Protein AF-A0A367K6X1-F1 (afdb_monomer_lite)

Sequence (208 aa):
MGGHAVLKVPYSNAGQGVYTITNKKELDNFLSQDHHYDKFIVQSLVGNASWSSVTRTGKFFHVGTIPNKKSNTYVSDLRMMVAGSEEGFKPICIYGRKARLPLLGELKEDDDTWDMLGTNLSVKLPDGSWTTDTSRLILMDRKDFNQLGLGIDDLIDAYIQTVLAVIAIDRMASRLMANGNFDYQLFESLNPDNALLSEIKQANPEDF

Structure (mmCIF, N/CA/C/O backbone):
data_AF-A0A367K6X1-F1
#
_entry.id   AF-A0A367K6X1-F1
#
loop_
_atom_site.group_PDB
_atom_site.id
_atom_site.type_symbol
_atom_site.label_atom_id
_atom_site.label_alt_id
_atom_site.label_comp_id
_atom_site.label_asym_id
_atom_site.label_entity_id
_atom_site.label_seq_id
_atom_site.pdbx_PDB_ins_code
_atom_site.Cartn_x
_atom_site.Cartn_y
_atom_site.Cartn_z
_atom_site.occupancy
_atom_site.B_iso_or_equiv
_atom_site.auth_seq_id
_atom_site.auth_comp_id
_atom_site.auth_asym_id
_atom_site.auth_atom_id
_atom_site.pdbx_PDB_model_num
ATOM 1 N N . MET A 1 1 ? -12.701 -0.751 -18.678 1.00 47.91 1 MET A N 1
ATOM 2 C CA . MET A 1 1 ? -11.395 -0.962 -18.018 1.00 47.91 1 MET A CA 1
ATOM 3 C C . MET A 1 1 ? -10.500 -1.688 -19.007 1.00 47.91 1 MET A C 1
ATOM 5 O O . MET A 1 1 ? -10.933 -2.694 -19.550 1.00 47.91 1 MET A O 1
ATOM 9 N N . GLY A 1 2 ? -9.332 -1.129 -19.328 1.00 50.00 2 GLY A N 1
ATOM 10 C CA . GLY A 1 2 ? -8.413 -1.652 -20.348 1.00 50.00 2 GLY A CA 1
ATOM 11 C C . GLY A 1 2 ? -7.565 -2.827 -19.859 1.00 50.00 2 GLY A C 1
ATOM 12 O O . GLY A 1 2 ? -6.354 -2.689 -19.790 1.00 50.00 2 GLY A O 1
ATOM 13 N N . GLY A 1 3 ? -8.205 -3.939 -19.488 1.00 66.38 3 GLY A N 1
ATOM 14 C CA . GLY A 1 3 ? -7.565 -5.241 -19.245 1.00 66.38 3 GLY A CA 1
ATOM 15 C C . GLY A 1 3 ? -6.676 -5.378 -18.003 1.00 66.38 3 GLY A C 1
ATOM 16 O O . GLY A 1 3 ? -6.516 -6.499 -17.537 1.00 66.38 3 GLY A O 1
ATOM 17 N N . HIS A 1 4 ? -6.124 -4.287 -17.458 1.00 85.06 4 HIS A N 1
ATOM 18 C CA . HIS A 1 4 ? -5.147 -4.351 -16.369 1.00 85.06 4 HIS A CA 1
ATOM 19 C C . HIS A 1 4 ? -5.708 -3.843 -15.032 1.00 85.06 4 HIS A C 1
ATOM 21 O O . HIS A 1 4 ? -6.422 -2.838 -14.980 1.00 85.06 4 HIS A O 1
ATOM 27 N N . ALA A 1 5 ? -5.366 -4.515 -13.937 1.00 90.94 5 ALA A N 1
ATOM 28 C CA . ALA A 1 5 ? -5.784 -4.156 -12.586 1.00 90.94 5 ALA A CA 1
ATOM 29 C C . ALA A 1 5 ? -4.773 -4.638 -11.542 1.00 90.94 5 ALA A C 1
ATOM 31 O O . ALA A 1 5 ? -3.957 -5.519 -11.796 1.00 90.94 5 ALA A O 1
ATOM 32 N N . VAL A 1 6 ? -4.852 -4.065 -10.348 1.00 92.06 6 VAL A N 1
ATOM 33 C CA . VAL A 1 6 ? -4.225 -4.616 -9.148 1.00 92.06 6 VAL A CA 1
ATOM 34 C C . VAL A 1 6 ? -5.340 -4.955 -8.172 1.00 92.06 6 VAL A C 1
ATOM 36 O O . VAL A 1 6 ? -6.104 -4.065 -7.789 1.00 92.06 6 VAL A O 1
ATOM 39 N N . LEU A 1 7 ? -5.437 -6.222 -7.779 1.00 93.31 7 LEU A N 1
ATOM 40 C CA . LEU A 1 7 ? -6.333 -6.666 -6.716 1.00 93.31 7 LEU A CA 1
ATOM 41 C C . L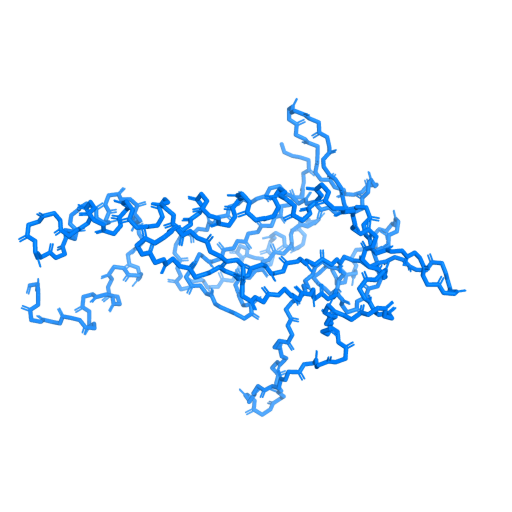EU A 1 7 ? -5.552 -6.797 -5.416 1.00 93.31 7 LEU A C 1
ATOM 43 O O . LEU A 1 7 ? -4.409 -7.255 -5.413 1.00 93.31 7 LEU A O 1
ATOM 47 N N . LYS A 1 8 ? -6.158 -6.357 -4.315 1.00 93.38 8 LYS A N 1
ATOM 48 C CA . LYS A 1 8 ? -5.539 -6.371 -2.989 1.00 93.38 8 LYS A CA 1
ATOM 49 C C . LYS A 1 8 ? -6.509 -6.933 -1.965 1.00 93.38 8 LYS A C 1
ATOM 51 O O . LYS A 1 8 ? -7.622 -6.419 -1.845 1.00 93.38 8 LYS A O 1
ATOM 56 N N . VAL A 1 9 ? -6.054 -7.918 -1.202 1.00 93.88 9 VAL A N 1
ATOM 57 C CA . VAL A 1 9 ? -6.675 -8.321 0.061 1.00 93.88 9 VAL A CA 1
ATOM 58 C C . VAL A 1 9 ? -6.440 -7.185 1.066 1.00 93.88 9 VAL A C 1
ATOM 60 O O . VAL A 1 9 ? -5.282 -6.932 1.412 1.00 93.88 9 VAL A O 1
ATOM 63 N N . PRO A 1 10 ? -7.481 -6.470 1.533 1.00 90.12 10 PRO A N 1
ATOM 64 C CA . PRO A 1 10 ? -7.303 -5.245 2.322 1.00 90.12 10 PRO A CA 1
ATOM 65 C C . PRO A 1 10 ? -6.641 -5.477 3.683 1.00 90.12 10 PRO A C 1
ATOM 67 O O . PRO A 1 10 ? -6.040 -4.565 4.245 1.00 90.12 10 PRO A O 1
ATOM 70 N N . TYR A 1 11 ? -6.764 -6.699 4.196 1.00 89.38 11 TYR A N 1
ATOM 71 C CA . TYR A 1 11 ? -6.371 -7.086 5.549 1.00 89.38 11 TYR A CA 1
ATOM 72 C C . TYR A 1 11 ? -5.008 -7.795 5.589 1.00 89.38 11 TYR A C 1
ATOM 74 O O . TYR A 1 11 ? -4.504 -8.120 6.661 1.00 89.38 11 TYR A O 1
ATOM 82 N N . SER A 1 12 ? -4.393 -8.033 4.424 1.00 84.56 12 SER A N 1
ATOM 83 C CA . SER A 1 12 ? -3.092 -8.697 4.328 1.00 84.56 12 SER A CA 1
ATOM 84 C C . SER A 1 12 ? -1.929 -7.713 4.493 1.00 84.56 12 SER A C 1
ATOM 86 O O . SER A 1 12 ? -2.076 -6.497 4.357 1.00 84.56 12 SER A O 1
ATOM 88 N N . ASN A 1 13 ? -0.738 -8.233 4.789 1.00 76.75 13 ASN A N 1
ATOM 89 C CA . ASN A 1 13 ? 0.465 -7.439 5.028 1.00 76.75 13 ASN A CA 1
ATOM 90 C C . ASN A 1 13 ? 1.654 -7.925 4.182 1.00 76.75 13 ASN A C 1
ATOM 92 O O . ASN A 1 13 ? 1.576 -8.905 3.446 1.00 76.75 13 ASN A O 1
ATOM 96 N N . ALA A 1 14 ? 2.771 -7.193 4.246 1.00 73.12 14 ALA A N 1
ATOM 97 C CA . ALA A 1 14 ? 4.040 -7.567 3.609 1.00 73.12 14 ALA A CA 1
ATOM 98 C C . ALA A 1 14 ? 3.987 -7.796 2.079 1.00 73.12 14 ALA A C 1
ATOM 100 O O . ALA A 1 14 ? 4.891 -8.405 1.512 1.00 73.12 14 ALA A O 1
ATOM 101 N N . GLY A 1 15 ? 2.965 -7.271 1.393 1.00 66.56 15 GLY A N 1
ATOM 102 C CA . GLY A 1 15 ? 2.768 -7.501 -0.041 1.00 66.56 15 GLY A CA 1
ATOM 103 C C . GLY A 1 15 ? 2.139 -8.842 -0.387 1.00 66.56 15 GLY A C 1
ATOM 104 O O . GLY A 1 15 ? 2.067 -9.174 -1.565 1.00 66.56 15 GLY A O 1
ATOM 105 N N . GLN A 1 16 ? 1.690 -9.598 0.612 1.00 80.19 16 GLN A N 1
ATOM 106 C CA . GLN A 1 16 ? 0.845 -10.760 0.394 1.00 80.19 16 GLN A CA 1
ATOM 107 C C . GLN A 1 16 ? -0.566 -10.318 0.003 1.00 80.19 16 GLN A C 1
ATOM 109 O O . GLN A 1 16 ? -1.002 -9.213 0.333 1.00 80.19 16 GLN A O 1
ATOM 114 N N . GLY A 1 17 ? -1.258 -11.171 -0.751 1.00 85.50 17 GLY A N 1
ATOM 115 C CA . GLY A 1 17 ? -2.605 -10.874 -1.234 1.00 85.50 17 GLY A CA 1
ATOM 116 C C . GLY A 1 17 ? -2.666 -9.693 -2.207 1.00 85.50 17 GLY A C 1
ATOM 117 O O . GLY A 1 17 ? -3.716 -9.066 -2.320 1.00 85.50 17 GLY A O 1
ATOM 118 N N . VAL A 1 18 ? -1.557 -9.358 -2.879 1.00 90.00 18 VAL A N 1
ATOM 119 C CA . VAL A 1 18 ? -1.523 -8.379 -3.971 1.00 90.00 18 VAL A CA 1
ATOM 120 C C . VAL A 1 18 ? -1.315 -9.117 -5.285 1.00 90.00 18 VAL A C 1
ATOM 122 O O . VAL A 1 18 ? -0.336 -9.837 -5.445 1.00 90.00 18 VAL A O 1
ATOM 125 N N . TYR A 1 19 ? -2.230 -8.905 -6.224 1.00 91.44 19 TYR A N 1
ATOM 126 C CA . TYR A 1 19 ? -2.262 -9.590 -7.509 1.00 91.44 19 TYR A CA 1
ATOM 127 C C . TYR A 1 19 ? -2.263 -8.553 -8.622 1.00 91.44 19 TYR A C 1
ATOM 129 O O . TYR A 1 19 ? -3.173 -7.724 -8.711 1.00 91.44 19 TYR A O 1
ATOM 137 N N . THR A 1 20 ? -1.240 -8.584 -9.464 1.00 91.56 20 THR A N 1
ATOM 138 C CA . THR A 1 20 ? -1.192 -7.812 -10.704 1.00 91.56 20 THR A CA 1
ATOM 139 C C . THR A 1 20 ? -1.863 -8.623 -11.802 1.00 91.56 20 THR A C 1
ATOM 141 O O . THR A 1 20 ? -1.519 -9.772 -12.044 1.00 91.56 20 THR A O 1
ATOM 144 N N . ILE A 1 21 ? -2.863 -8.024 -12.439 1.00 91.50 21 ILE A N 1
ATOM 145 C CA . ILE A 1 21 ? -3.574 -8.608 -13.567 1.00 91.50 21 ILE A CA 1
ATOM 146 C C . ILE A 1 21 ? -3.253 -7.750 -14.776 1.00 91.50 21 ILE A C 1
ATOM 148 O O . ILE A 1 21 ? -3.625 -6.580 -14.832 1.00 91.50 21 ILE A O 1
ATOM 152 N N . THR A 1 22 ? -2.544 -8.326 -15.728 1.00 88.62 22 THR A N 1
ATOM 153 C CA . THR A 1 22 ? -2.115 -7.721 -16.991 1.00 88.62 22 THR A CA 1
ATOM 154 C C . THR A 1 22 ? -2.575 -8.532 -18.194 1.00 88.62 22 THR A C 1
ATOM 156 O O . THR A 1 22 ? -2.626 -8.026 -19.309 1.00 88.62 22 THR A O 1
ATOM 159 N N . ASN A 1 23 ? -2.980 -9.781 -17.983 1.00 87.12 23 ASN A N 1
ATOM 160 C CA . ASN A 1 23 ? -3.498 -10.638 -19.036 1.00 87.12 23 ASN A CA 1
ATOM 161 C C . ASN A 1 23 ? -4.588 -11.589 -18.512 1.00 87.12 2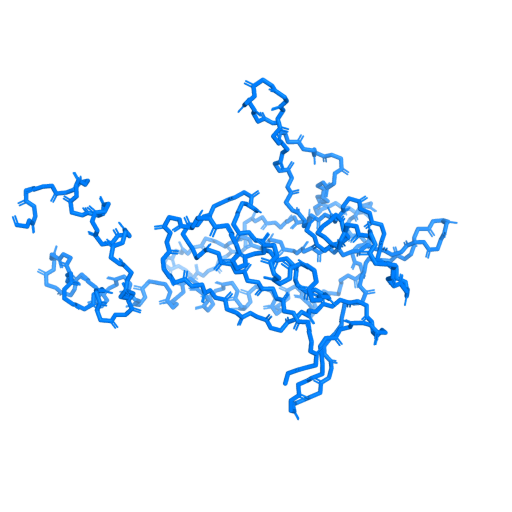3 ASN A C 1
ATOM 163 O O . ASN A 1 23 ? -4.889 -11.662 -17.318 1.00 87.12 23 ASN A O 1
ATOM 167 N N . LYS A 1 24 ? -5.222 -12.313 -19.439 1.00 88.56 24 LYS A N 1
ATOM 168 C CA . LYS A 1 24 ? -6.330 -13.224 -19.132 1.00 88.56 24 LYS A CA 1
ATOM 169 C C . LYS A 1 24 ? -5.886 -14.428 -18.294 1.00 88.56 24 LYS A C 1
ATOM 171 O O . LYS A 1 24 ? -6.620 -14.821 -17.397 1.00 88.56 24 LYS A O 1
ATOM 176 N N . LYS A 1 25 ? -4.686 -14.959 -18.540 1.00 88.81 25 LYS A N 1
ATOM 177 C CA . LYS A 1 25 ? -4.106 -16.086 -17.794 1.00 88.81 25 LYS A CA 1
ATOM 178 C C . LYS A 1 25 ? -3.929 -15.736 -16.314 1.00 88.81 25 LYS A C 1
ATOM 180 O O . LYS A 1 25 ? -4.317 -16.522 -15.460 1.00 88.81 25 LYS A O 1
ATOM 185 N N . GLU A 1 26 ? -3.425 -14.545 -15.998 1.00 90.06 26 GLU A N 1
ATOM 186 C CA . GLU A 1 26 ? -3.311 -14.056 -14.614 1.00 90.06 26 GLU A CA 1
ATOM 187 C C . GLU A 1 26 ? -4.679 -13.890 -13.945 1.00 90.06 26 GLU A C 1
ATOM 189 O O . GLU A 1 26 ? -4.849 -14.284 -12.791 1.00 90.06 26 GLU A O 1
ATOM 194 N N . LEU A 1 27 ? -5.670 -13.362 -14.672 1.00 91.75 27 LEU A N 1
ATOM 195 C CA . LEU A 1 27 ? -7.036 -13.243 -14.162 1.00 91.75 27 LEU A CA 1
ATOM 196 C C . LEU A 1 27 ? -7.655 -14.613 -13.874 1.00 91.75 27 LEU A C 1
ATOM 198 O O . LEU A 1 27 ? -8.251 -14.801 -12.819 1.00 91.75 27 LEU A O 1
ATOM 202 N N . ASP A 1 28 ? -7.517 -15.562 -14.796 1.00 92.31 28 ASP A N 1
ATOM 203 C CA . ASP A 1 28 ? -8.069 -16.908 -14.641 1.00 92.31 28 ASP A CA 1
ATOM 204 C C . ASP A 1 28 ? -7.375 -17.654 -13.496 1.00 92.31 28 ASP A C 1
ATOM 206 O O . ASP A 1 28 ? -8.049 -18.267 -12.669 1.00 92.31 28 ASP A O 1
ATOM 210 N N . ASN A 1 29 ? -6.051 -17.508 -13.366 1.00 91.31 29 ASN A N 1
ATOM 211 C CA . ASN A 1 29 ? -5.300 -18.025 -12.225 1.00 91.31 29 ASN A CA 1
ATOM 212 C C . ASN A 1 29 ? -5.812 -17.433 -10.907 1.00 91.31 29 ASN A C 1
ATOM 214 O O . ASN A 1 29 ? -6.045 -18.187 -9.966 1.00 91.31 29 ASN A O 1
ATOM 218 N N . PHE A 1 30 ? -6.023 -16.115 -10.838 1.00 92.69 30 PHE A N 1
ATOM 219 C CA . PHE A 1 30 ? -6.578 -15.462 -9.651 1.00 92.69 30 PHE A CA 1
ATOM 220 C C . PHE A 1 30 ? -7.982 -15.983 -9.322 1.00 92.69 30 PHE A C 1
ATOM 222 O O . PHE A 1 30 ? -8.241 -16.332 -8.176 1.00 92.69 30 PHE A O 1
ATOM 229 N N . LEU A 1 31 ? -8.876 -16.089 -10.308 1.00 92.81 31 LEU A N 1
ATOM 230 C CA . LEU A 1 31 ? -10.251 -16.565 -10.102 1.00 92.81 31 LEU A CA 1
ATOM 231 C C . LEU A 1 31 ? -10.337 -18.054 -9.733 1.00 92.81 31 LEU A C 1
ATOM 233 O O . LEU A 1 31 ? -11.326 -18.470 -9.142 1.00 92.81 31 LEU A O 1
ATOM 237 N N . SER A 1 32 ? -9.332 -18.853 -10.101 1.00 94.94 32 SER A N 1
ATOM 238 C CA . SER A 1 32 ? -9.264 -20.283 -9.767 1.00 94.94 32 SER A CA 1
ATOM 239 C C . SER A 1 32 ? -8.700 -20.578 -8.375 1.00 94.94 32 SER A C 1
ATOM 241 O O . SER A 1 32 ? -8.804 -21.710 -7.905 1.00 94.94 32 SER A O 1
ATOM 243 N N . GLN A 1 33 ? -8.067 -19.589 -7.738 1.00 93.19 33 GLN A N 1
ATOM 244 C CA . GLN A 1 33 ? -7.522 -19.734 -6.393 1.00 93.19 33 GLN A CA 1
ATOM 245 C C . GLN A 1 33 ? -8.641 -19.718 -5.355 1.00 93.19 33 GLN A C 1
ATOM 247 O O . GLN A 1 33 ? -9.617 -18.981 -5.485 1.00 93.19 33 GLN A O 1
ATOM 252 N N . ASP A 1 34 ? -8.456 -20.515 -4.308 1.00 92.88 34 ASP A N 1
ATOM 253 C CA . ASP A 1 34 ? -9.283 -20.438 -3.113 1.00 92.88 34 ASP A CA 1
ATOM 254 C C . ASP A 1 34 ? -8.802 -19.263 -2.256 1.00 92.88 34 ASP A C 1
ATOM 256 O O . ASP A 1 34 ? -7.641 -19.220 -1.832 1.00 92.88 34 ASP A O 1
ATOM 260 N N . HIS A 1 35 ? -9.676 -18.278 -2.061 1.00 93.81 35 HIS A N 1
ATOM 261 C CA . HIS A 1 35 ? -9.370 -17.067 -1.309 1.00 93.81 35 HIS A CA 1
ATOM 262 C C . HIS A 1 35 ? -10.083 -17.107 0.031 1.00 93.81 35 HIS A C 1
ATOM 264 O O . HIS A 1 35 ? -11.287 -17.317 0.094 1.00 93.81 35 HIS A O 1
ATOM 270 N N . HIS A 1 36 ? -9.338 -16.842 1.103 1.00 94.00 36 HIS A N 1
ATOM 271 C CA . HIS A 1 36 ? -9.895 -16.820 2.457 1.00 94.00 36 HIS A CA 1
ATOM 272 C C . HIS A 1 36 ? -10.870 -15.656 2.693 1.00 94.00 36 HIS A C 1
ATOM 274 O O . HIS A 1 36 ? -11.844 -15.811 3.420 1.00 94.00 36 HIS A O 1
ATOM 280 N N . TYR A 1 37 ? -10.607 -14.499 2.079 1.00 94.19 37 TYR A N 1
ATOM 281 C CA . TYR A 1 37 ? -11.451 -13.305 2.175 1.00 94.19 37 TYR A CA 1
ATOM 282 C C . TYR A 1 37 ? -12.263 -13.104 0.892 1.00 94.19 37 TYR A C 1
ATOM 284 O O . TYR A 1 37 ? -11.769 -13.352 -0.211 1.00 94.19 37 TYR A O 1
ATOM 292 N N . ASP A 1 38 ? -13.474 -12.567 1.034 1.00 91.44 38 ASP A N 1
ATOM 293 C CA . ASP A 1 38 ? -14.421 -12.356 -0.068 1.00 91.44 38 ASP A CA 1
ATOM 294 C C . ASP A 1 38 ? -14.300 -10.958 -0.693 1.00 91.44 38 ASP A C 1
ATOM 296 O O . ASP A 1 38 ? -14.798 -10.700 -1.799 1.00 91.44 38 ASP A O 1
ATOM 300 N N . LYS A 1 39 ? -13.695 -10.006 0.027 1.00 92.75 39 LYS A N 1
ATOM 301 C CA . LYS A 1 39 ? -13.584 -8.608 -0.398 1.00 92.75 39 LYS A CA 1
ATOM 302 C C . LYS A 1 39 ? -12.173 -8.255 -0.842 1.00 92.75 39 LYS A C 1
ATOM 304 O O . LYS A 1 39 ? -11.189 -8.435 -0.133 1.00 92.75 39 LYS A O 1
ATOM 309 N N . PHE A 1 40 ? -12.111 -7.632 -2.016 1.00 93.69 40 PHE A N 1
ATOM 310 C CA . PHE A 1 40 ? -10.881 -7.148 -2.627 1.00 93.69 40 PHE A CA 1
ATOM 311 C C . PHE A 1 40 ? -11.012 -5.677 -2.995 1.00 93.69 40 PHE A C 1
ATOM 313 O O . PHE A 1 40 ? -12.047 -5.229 -3.496 1.00 93.69 40 PHE A O 1
ATOM 320 N N . ILE A 1 41 ? -9.927 -4.928 -2.819 1.00 93.00 41 ILE A N 1
ATOM 321 C CA . ILE A 1 41 ? -9.790 -3.606 -3.427 1.00 93.00 41 ILE A CA 1
ATOM 322 C C . ILE A 1 41 ? -9.279 -3.804 -4.849 1.00 93.00 41 ILE A C 1
ATOM 324 O O . ILE A 1 41 ? -8.197 -4.354 -5.054 1.00 93.00 41 ILE A O 1
ATOM 328 N N . VAL A 1 42 ? -10.046 -3.318 -5.824 1.00 92.25 42 VAL A N 1
ATOM 329 C CA . VAL A 1 42 ? -9.638 -3.287 -7.230 1.00 92.25 42 VAL A CA 1
ATOM 330 C C . VAL A 1 42 ? -9.136 -1.892 -7.560 1.00 92.25 42 VAL A C 1
ATOM 332 O O . VAL A 1 42 ? -9.882 -0.913 -7.518 1.00 92.25 42 VAL A O 1
ATOM 335 N N . GLN A 1 43 ? -7.862 -1.802 -7.915 1.00 89.94 43 GLN A N 1
ATOM 336 C CA . GLN A 1 43 ? -7.222 -0.566 -8.333 1.00 89.94 43 GLN A CA 1
ATOM 337 C C . GLN A 1 43 ? -6.830 -0.661 -9.808 1.00 89.94 43 GLN A C 1
ATOM 339 O O . GLN A 1 43 ? -6.421 -1.714 -10.292 1.00 89.94 43 GLN A O 1
ATOM 344 N N . SER A 1 44 ? -6.934 0.453 -10.536 1.00 90.06 44 SER A N 1
ATOM 345 C CA . SER A 1 44 ? -6.348 0.531 -11.878 1.00 90.06 44 SER A CA 1
ATOM 346 C C . SER A 1 44 ? -4.841 0.323 -11.789 1.00 90.06 44 SER A C 1
ATOM 348 O O . SER A 1 44 ? -4.183 0.926 -10.940 1.00 90.06 44 SER A O 1
ATOM 350 N N . LEU A 1 45 ? -4.295 -0.511 -12.671 1.00 89.94 45 LEU A N 1
ATOM 351 C CA . LEU A 1 45 ? -2.859 -0.735 -12.704 1.00 89.94 45 LEU A CA 1
ATOM 352 C C . LEU A 1 45 ? -2.150 0.522 -13.219 1.00 89.94 45 LEU A C 1
ATOM 354 O O . LEU A 1 45 ? -2.423 0.992 -14.330 1.00 89.94 45 LEU A O 1
ATOM 358 N N . VAL A 1 46 ? -1.240 1.042 -12.398 1.00 90.50 46 VAL A N 1
ATOM 359 C CA . VAL A 1 46 ? -0.305 2.114 -12.740 1.00 90.50 46 VAL A CA 1
ATOM 360 C C . VAL A 1 46 ? 1.038 1.443 -12.987 1.00 90.50 46 VAL A C 1
ATOM 362 O O . VAL A 1 46 ? 1.613 0.855 -12.083 1.00 90.50 46 VAL A O 1
ATOM 365 N N . GLY A 1 47 ? 1.484 1.459 -14.235 1.00 90.06 47 GLY A N 1
ATOM 366 C CA . GLY A 1 47 ? 2.681 0.785 -14.714 1.00 90.06 47 GLY A CA 1
ATOM 367 C C . GLY A 1 47 ? 3.547 1.714 -15.549 1.00 90.06 47 GLY A C 1
ATOM 368 O O . GLY A 1 47 ? 3.587 2.921 -15.304 1.00 90.06 47 GLY A O 1
ATOM 369 N N . ASN A 1 48 ? 4.221 1.171 -16.561 1.00 91.06 48 ASN A N 1
ATOM 370 C CA . ASN A 1 48 ? 4.851 1.999 -17.586 1.00 91.06 48 ASN A CA 1
ATOM 371 C C . ASN A 1 48 ? 3.783 2.693 -18.450 1.00 91.06 48 ASN A C 1
ATOM 373 O O . ASN A 1 48 ? 2.687 2.172 -18.658 1.00 91.06 48 ASN A O 1
ATOM 377 N N . ALA A 1 49 ? 4.119 3.845 -19.026 1.00 87.88 49 ALA A N 1
ATOM 378 C CA . ALA A 1 49 ? 3.249 4.583 -19.935 1.00 87.88 49 ALA A CA 1
ATOM 379 C C . ALA A 1 49 ? 2.736 3.757 -21.129 1.00 87.88 49 ALA A C 1
ATOM 381 O O . ALA A 1 49 ? 1.682 4.090 -21.666 1.00 87.88 49 ALA A O 1
ATOM 382 N N . SER A 1 50 ? 3.409 2.685 -21.543 1.00 87.25 50 SER A N 1
ATOM 383 C CA . SER A 1 50 ? 2.932 1.772 -22.592 1.00 87.25 50 SER A CA 1
ATOM 384 C C . SER A 1 50 ? 1.822 0.830 -22.109 1.00 87.25 50 SER A C 1
ATOM 386 O O . SER A 1 50 ? 0.820 0.674 -22.804 1.00 87.25 50 SER A O 1
ATOM 388 N N . TRP A 1 51 ? 1.910 0.303 -20.886 1.00 87.31 51 TRP A N 1
ATOM 389 C CA . TRP A 1 51 ? 1.019 -0.749 -20.372 1.00 87.31 51 TRP A CA 1
ATOM 390 C C . TRP A 1 51 ? 0.236 -0.386 -19.096 1.00 87.31 51 TRP A C 1
ATOM 392 O O . TRP A 1 51 ? -0.413 -1.245 -18.505 1.00 87.31 51 TRP A O 1
ATOM 402 N N . SER A 1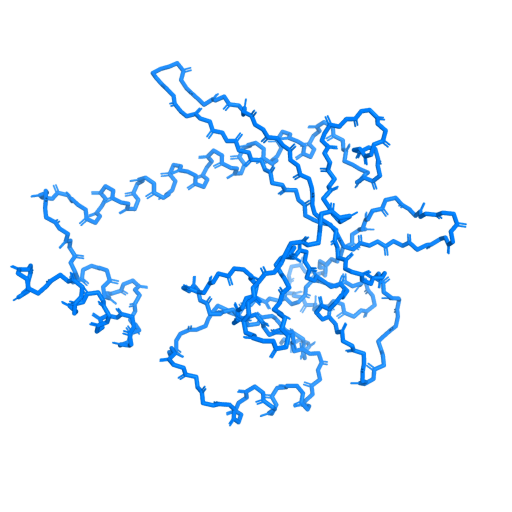 52 ? 0.195 0.883 -18.678 1.00 87.00 52 SER A N 1
ATOM 403 C CA . SER A 1 52 ? -0.765 1.323 -17.653 1.00 87.00 52 SER A CA 1
ATOM 404 C C . SER A 1 52 ? -2.215 1.251 -18.132 1.00 87.00 52 SER A C 1
ATOM 406 O O . SER A 1 52 ? -2.520 1.398 -19.319 1.00 87.00 52 SER A O 1
ATOM 408 N N . SER A 1 53 ? -3.127 1.159 -17.168 1.00 84.44 53 SER A N 1
ATOM 409 C CA . SER A 1 53 ? -4.565 1.272 -17.406 1.00 84.44 53 SER A CA 1
ATOM 410 C C . SER A 1 53 ? -4.955 2.674 -17.878 1.00 84.44 53 SER A C 1
ATOM 412 O O . SER A 1 53 ? -4.488 3.680 -17.342 1.00 84.44 53 SER A O 1
ATOM 414 N N . VAL A 1 54 ? -5.874 2.750 -18.843 1.00 83.44 54 VAL A N 1
ATOM 415 C CA . VAL A 1 54 ? -6.513 4.010 -19.251 1.00 83.44 54 VAL A CA 1
ATOM 416 C C . VAL A 1 54 ? -7.838 4.162 -18.507 1.00 83.44 54 VAL A C 1
ATOM 418 O O . VAL A 1 54 ? -8.705 3.285 -18.566 1.00 83.44 54 VAL A O 1
ATOM 421 N N . THR A 1 55 ? -7.989 5.279 -17.800 1.00 81.38 55 THR A N 1
ATOM 422 C CA . THR A 1 55 ? -9.201 5.637 -17.053 1.00 81.38 55 THR A CA 1
ATOM 423 C C . THR A 1 55 ? -9.925 6.802 -17.731 1.00 81.38 55 THR A C 1
ATOM 425 O O . THR A 1 55 ? -9.390 7.434 -18.642 1.00 81.38 55 THR A O 1
ATOM 428 N N . ARG A 1 56 ? -11.139 7.134 -17.271 1.00 78.75 56 ARG A N 1
ATOM 429 C CA . ARG A 1 56 ? -11.905 8.278 -17.802 1.00 78.75 56 ARG A CA 1
ATOM 430 C C . ARG A 1 56 ? -11.178 9.617 -17.622 1.00 78.75 56 ARG A C 1
ATOM 432 O O . ARG A 1 56 ? -11.361 10.514 -18.432 1.00 78.75 56 ARG A O 1
ATOM 439 N N . THR A 1 57 ? -10.373 9.751 -16.570 1.00 81.81 57 THR A N 1
ATOM 440 C CA . THR A 1 57 ? -9.617 10.972 -16.248 1.00 81.81 57 THR A CA 1
ATOM 441 C C . THR A 1 57 ? -8.215 10.983 -16.859 1.00 81.81 57 THR A C 1
ATOM 443 O O . THR A 1 57 ? -7.453 11.906 -16.600 1.00 81.81 57 THR A O 1
ATOM 446 N N . GLY A 1 58 ? -7.862 9.971 -17.658 1.00 84.19 58 GLY A N 1
ATOM 447 C CA . GLY A 1 58 ? -6.558 9.850 -18.306 1.00 84.19 58 GLY A CA 1
ATOM 448 C C . GLY A 1 58 ? -5.789 8.593 -17.901 1.00 84.19 58 GLY A C 1
ATOM 449 O O . GLY A 1 58 ? -6.339 7.642 -17.333 1.00 84.19 58 GLY A O 1
ATOM 450 N N . LYS A 1 59 ? -4.497 8.585 -18.234 1.00 85.69 59 LYS A N 1
ATOM 451 C CA . LYS A 1 59 ? -3.566 7.482 -17.980 1.00 85.69 59 LYS A CA 1
ATOM 452 C C . LYS A 1 59 ? -2.552 7.915 -16.926 1.00 85.69 59 LYS A C 1
ATOM 454 O O . LYS A 1 59 ? -1.773 8.829 -17.170 1.00 85.69 59 LYS A O 1
ATOM 459 N N . PHE A 1 60 ? -2.553 7.238 -15.783 1.00 89.44 60 PHE A N 1
ATOM 460 C CA . PHE A 1 60 ? -1.483 7.363 -14.796 1.00 89.44 60 PHE A CA 1
ATOM 461 C C . PHE A 1 60 ? -0.388 6.345 -15.101 1.00 89.44 60 PHE A C 1
ATOM 463 O O . PHE A 1 60 ? -0.673 5.211 -15.487 1.00 89.44 60 PHE A O 1
ATOM 470 N N . PHE A 1 61 ? 0.869 6.728 -14.927 1.00 90.81 61 PHE A N 1
ATOM 471 C CA . PHE A 1 61 ? 2.019 5.846 -15.099 1.00 90.81 61 PHE A CA 1
ATOM 472 C C . PHE A 1 61 ? 3.130 6.248 -14.135 1.00 90.81 61 PHE A C 1
ATOM 474 O O . PHE A 1 61 ? 3.177 7.382 -13.660 1.00 90.81 61 PHE A O 1
ATOM 481 N N . HIS A 1 62 ? 4.014 5.307 -13.833 1.00 91.19 62 HIS A N 1
ATOM 482 C CA . HIS A 1 62 ? 5.182 5.568 -13.011 1.00 91.19 62 HIS A CA 1
ATOM 483 C C . HIS A 1 62 ? 6.217 6.366 -13.803 1.00 91.19 62 HIS A C 1
ATOM 485 O O . HIS A 1 62 ? 6.635 5.953 -14.883 1.00 91.19 62 HIS A O 1
ATOM 491 N N . VAL A 1 63 ? 6.667 7.482 -13.228 1.00 86.94 63 VAL A N 1
ATOM 492 C CA . VAL A 1 63 ? 7.862 8.203 -13.700 1.00 86.94 63 VAL A CA 1
ATOM 493 C C . VAL A 1 63 ? 9.125 7.384 -13.399 1.00 86.94 63 VAL A C 1
ATOM 495 O O . VAL A 1 63 ? 10.055 7.348 -14.200 1.00 86.94 63 VAL A O 1
ATOM 498 N N . GLY A 1 64 ? 9.104 6.644 -12.285 1.00 90.56 64 GLY A N 1
ATOM 499 C CA . GLY A 1 64 ? 10.210 5.814 -11.822 1.00 90.56 64 GLY A CA 1
ATOM 500 C C . GLY A 1 64 ? 11.360 6.627 -11.225 1.00 90.56 64 GLY A C 1
ATOM 501 O O . GLY A 1 64 ? 11.341 7.854 -11.208 1.00 90.56 64 GLY A O 1
ATOM 502 N N . THR A 1 65 ? 12.366 5.922 -10.712 1.00 93.56 65 THR A N 1
ATOM 503 C CA . THR A 1 65 ? 13.617 6.520 -10.225 1.00 93.56 65 THR A CA 1
ATOM 504 C C . THR A 1 65 ? 14.385 7.215 -11.348 1.00 93.56 65 THR A C 1
ATOM 506 O O . THR A 1 65 ? 14.232 6.863 -12.522 1.00 93.56 65 THR A O 1
ATOM 509 N N . ILE A 1 66 ? 15.329 8.093 -10.989 1.00 92.31 66 ILE A N 1
ATOM 510 C CA . ILE A 1 66 ? 16.343 8.579 -11.934 1.00 92.31 66 ILE A CA 1
ATOM 511 C C . ILE A 1 66 ? 17.027 7.365 -12.595 1.00 92.31 66 ILE A C 1
ATOM 513 O O . ILE A 1 66 ? 17.402 6.420 -11.885 1.00 92.31 66 ILE A O 1
ATOM 517 N N . PRO A 1 67 ? 17.187 7.353 -13.935 1.00 93.38 67 PRO A N 1
ATOM 518 C CA . PRO A 1 67 ? 17.838 6.255 -14.631 1.00 93.38 67 PRO A CA 1
ATOM 519 C C . PRO A 1 67 ? 19.240 5.988 -14.084 1.00 93.38 67 PRO A C 1
ATOM 521 O O . PRO A 1 67 ? 20.045 6.901 -13.891 1.00 93.38 67 PRO A O 1
ATOM 524 N N . ASN A 1 68 ? 19.559 4.717 -13.853 1.00 91.75 68 ASN A N 1
ATOM 525 C CA . ASN A 1 68 ? 20.910 4.334 -13.456 1.00 91.75 68 ASN A CA 1
ATOM 526 C C . ASN A 1 68 ? 21.884 4.379 -14.657 1.00 91.75 68 ASN A C 1
ATOM 528 O O . ASN A 1 68 ? 21.510 4.688 -15.784 1.00 91.75 68 ASN A O 1
ATOM 532 N N . LYS A 1 69 ? 23.150 3.991 -14.446 1.00 91.69 69 LYS A N 1
ATOM 533 C CA . LYS A 1 69 ? 24.176 3.951 -15.513 1.00 91.69 69 LYS A CA 1
ATOM 534 C C . LYS A 1 69 ? 23.841 3.029 -16.700 1.00 91.69 69 LYS A C 1
ATOM 536 O O . LYS A 1 69 ? 24.487 3.135 -17.735 1.00 91.69 69 LYS A O 1
ATOM 541 N N . LYS A 1 70 ? 22.885 2.109 -16.543 1.00 93.94 70 LYS A N 1
ATOM 542 C CA . LYS A 1 70 ? 22.370 1.219 -17.597 1.00 93.94 70 LYS A CA 1
ATOM 543 C C . LYS A 1 70 ? 21.067 1.746 -18.217 1.00 93.94 70 LYS A C 1
ATOM 545 O O . LYS A 1 70 ? 20.405 1.005 -18.929 1.00 93.94 70 LYS A O 1
ATOM 550 N N . SER A 1 71 ? 20.684 2.986 -17.911 1.00 92.44 71 SER A N 1
ATOM 551 C CA . SER A 1 71 ? 19.417 3.612 -18.306 1.00 92.44 71 SER A CA 1
ATOM 552 C C . SER A 1 71 ? 18.164 2.895 -17.795 1.00 92.44 71 SER A C 1
ATOM 554 O O . SER A 1 71 ? 17.076 3.098 -18.324 1.00 92.44 71 SER A O 1
ATOM 556 N N . ASN A 1 72 ? 18.292 2.091 -16.736 1.00 95.31 72 ASN A N 1
ATOM 557 C CA . ASN A 1 72 ? 17.142 1.458 -16.101 1.00 95.31 72 ASN A CA 1
ATOM 558 C C . ASN A 1 72 ? 16.491 2.415 -15.103 1.00 95.31 72 ASN A C 1
ATOM 560 O O . ASN A 1 72 ? 17.181 2.957 -14.233 1.00 95.31 72 ASN A O 1
ATOM 564 N N . THR A 1 73 ? 15.168 2.526 -15.169 1.00 94.88 73 THR A N 1
ATOM 565 C CA . THR A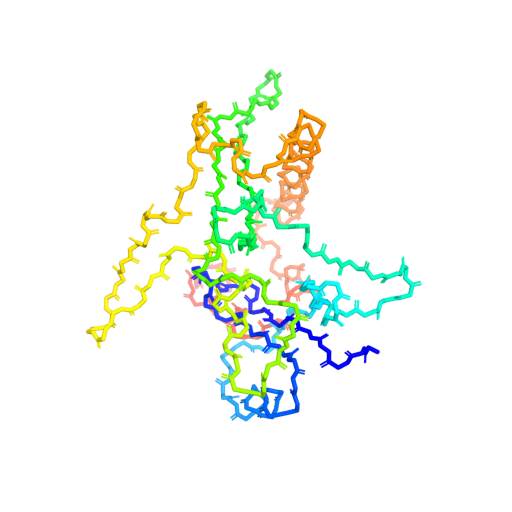 1 73 ? 14.324 3.122 -14.129 1.00 94.88 73 THR A CA 1
ATOM 566 C C . THR A 1 73 ? 13.636 2.021 -13.329 1.00 94.88 73 THR A C 1
ATOM 568 O O . THR A 1 73 ? 13.478 0.892 -13.798 1.00 94.88 73 THR A O 1
ATOM 571 N N . TYR A 1 74 ? 13.253 2.329 -12.097 1.00 95.69 74 TYR A N 1
ATOM 572 C CA . TYR A 1 74 ? 12.578 1.391 -11.205 1.00 95.69 74 TYR A CA 1
ATOM 573 C C . TYR A 1 74 ? 11.347 2.053 -10.609 1.00 95.69 74 TYR A C 1
ATOM 575 O O . TYR A 1 74 ? 11.353 3.261 -10.372 1.00 95.69 74 TYR A O 1
ATOM 583 N N . VAL A 1 75 ? 10.310 1.271 -10.314 1.00 95.69 75 VAL A N 1
ATOM 584 C CA . VAL A 1 75 ? 9.240 1.759 -9.444 1.00 95.69 75 VAL A CA 1
ATOM 585 C C . VAL A 1 75 ? 9.802 1.941 -8.042 1.00 95.69 75 VAL A C 1
ATOM 587 O O . VAL A 1 75 ? 10.513 1.077 -7.519 1.00 95.69 75 VAL A O 1
ATOM 590 N N . SER A 1 76 ? 9.480 3.075 -7.439 1.00 94.06 76 SER A N 1
ATOM 591 C CA . SER A 1 76 ? 9.748 3.343 -6.038 1.00 94.06 76 SER A CA 1
ATOM 592 C C . SER A 1 76 ? 8.499 3.859 -5.350 1.00 94.06 76 SER A C 1
ATOM 594 O O . SER A 1 76 ? 7.646 4.491 -5.974 1.00 94.06 76 SER A O 1
ATOM 596 N N . ASP A 1 77 ? 8.416 3.606 -4.052 1.00 93.31 77 ASP A N 1
ATOM 597 C CA . ASP A 1 77 ? 7.506 4.315 -3.166 1.00 93.31 77 ASP A CA 1
ATOM 598 C C . ASP A 1 77 ? 8.275 5.181 -2.175 1.00 93.31 77 ASP A C 1
ATOM 600 O O . ASP A 1 77 ? 9.486 5.029 -1.994 1.00 93.31 77 ASP A O 1
ATOM 604 N N . LEU A 1 78 ? 7.539 6.097 -1.551 1.00 92.88 78 LEU A N 1
ATOM 605 C CA . LEU A 1 78 ? 7.995 6.928 -0.454 1.00 92.88 78 LEU A CA 1
ATOM 606 C C . LEU A 1 78 ? 7.123 6.634 0.765 1.00 92.88 78 LEU A C 1
ATOM 608 O O . LEU A 1 78 ? 5.896 6.585 0.673 1.00 92.88 78 LEU A O 1
ATOM 612 N N . ARG A 1 79 ? 7.756 6.465 1.919 1.00 94.50 79 ARG A N 1
ATOM 613 C CA . ARG A 1 79 ? 7.099 6.317 3.211 1.00 94.50 79 ARG A CA 1
ATOM 614 C C . ARG A 1 79 ? 7.470 7.494 4.092 1.00 94.50 79 ARG A C 1
ATOM 616 O O . ARG A 1 79 ? 8.607 7.605 4.540 1.00 94.50 79 ARG A O 1
ATOM 623 N N . MET A 1 80 ? 6.484 8.353 4.319 1.00 95.50 80 MET A N 1
ATOM 624 C CA . MET A 1 80 ? 6.527 9.471 5.253 1.00 95.50 80 MET A CA 1
ATOM 625 C C . MET A 1 80 ? 5.875 9.033 6.564 1.00 95.50 80 MET A C 1
ATOM 627 O O . MET A 1 80 ? 4.756 8.527 6.567 1.00 95.50 80 MET A O 1
ATOM 631 N N . MET A 1 81 ? 6.569 9.230 7.678 1.00 96.25 81 MET A N 1
ATOM 632 C CA . MET A 1 81 ? 6.022 9.032 9.017 1.00 96.25 81 MET A CA 1
ATOM 633 C C . MET A 1 81 ? 5.869 10.378 9.707 1.00 96.25 81 MET A C 1
ATOM 635 O O . MET A 1 81 ? 6.774 11.215 9.664 1.00 96.25 81 MET A O 1
ATOM 639 N N . VAL A 1 82 ? 4.741 10.553 10.389 1.00 97.19 82 VAL A N 1
ATOM 640 C CA . VAL A 1 82 ? 4.427 11.742 11.183 1.00 97.19 82 VAL A CA 1
ATOM 641 C C . VAL A 1 82 ? 4.067 11.335 12.607 1.00 97.19 82 VAL A C 1
ATOM 643 O O . VAL A 1 82 ? 3.525 10.254 12.829 1.00 97.19 82 VAL A O 1
ATOM 646 N N . ALA A 1 83 ? 4.351 12.211 13.562 1.00 96.94 83 ALA A N 1
ATOM 647 C CA . ALA A 1 83 ? 3.853 12.127 14.928 1.00 96.94 83 ALA A CA 1
ATOM 648 C C . ALA A 1 83 ? 2.947 13.330 15.199 1.00 96.94 83 ALA A C 1
ATOM 650 O O . ALA A 1 83 ? 3.277 14.446 14.798 1.00 96.94 83 ALA A O 1
ATOM 651 N N . GLY A 1 84 ? 1.809 13.099 15.852 1.00 94.81 84 GLY A N 1
ATOM 652 C CA . GLY A 1 84 ? 0.917 14.156 16.329 1.00 94.81 84 GLY A CA 1
ATOM 653 C C . GLY A 1 84 ? 1.170 14.466 17.803 1.00 94.81 84 GLY A C 1
ATOM 654 O O . GLY A 1 84 ? 1.420 13.556 18.593 1.00 94.81 84 GLY A O 1
ATOM 655 N N . SER A 1 85 ? 1.094 15.741 18.174 1.00 93.75 85 SER A N 1
ATOM 656 C CA . SER A 1 85 ? 1.046 16.206 19.563 1.00 93.75 85 SER A CA 1
ATOM 657 C C . SER A 1 85 ? 0.073 17.381 19.703 1.00 93.75 85 SER A C 1
ATOM 659 O O . SER A 1 85 ? -0.547 17.804 18.725 1.00 93.75 85 SER A O 1
ATOM 661 N N . GLU A 1 86 ? -0.037 17.943 20.908 1.00 94.12 86 GLU A N 1
ATOM 662 C CA . GLU A 1 86 ? -0.800 19.175 21.162 1.00 94.12 86 GLU A CA 1
ATOM 663 C C . GLU A 1 86 ? -0.331 20.362 20.294 1.00 94.12 86 GLU A C 1
ATOM 665 O O . GLU A 1 86 ? -1.112 21.262 19.999 1.00 94.12 86 GLU A O 1
ATOM 670 N N . GLU A 1 87 ? 0.922 20.345 19.824 1.00 94.56 87 GLU A N 1
ATOM 671 C CA . GLU A 1 87 ? 1.492 21.366 18.932 1.00 94.56 87 GLU A CA 1
ATOM 672 C C . GLU A 1 87 ? 1.220 21.095 17.438 1.00 94.56 87 GLU A C 1
ATOM 674 O O . GLU A 1 87 ? 1.656 21.862 16.577 1.00 94.56 87 GLU A O 1
ATOM 679 N N . GLY A 1 88 ? 0.528 20.000 17.107 1.00 94.88 88 GLY A N 1
ATOM 680 C CA . GLY A 1 88 ? 0.235 19.568 15.741 1.00 94.88 88 GLY A CA 1
ATOM 681 C C . GLY A 1 88 ? 1.095 18.395 15.261 1.00 94.88 88 GLY A C 1
ATOM 682 O O . GLY A 1 88 ? 1.711 17.675 16.046 1.00 94.88 88 GLY A O 1
ATOM 683 N N . PHE A 1 89 ? 1.104 18.170 13.944 1.00 97.50 89 PHE A N 1
ATOM 684 C CA . PHE A 1 89 ? 1.868 17.087 13.323 1.00 97.50 89 PHE A CA 1
ATOM 685 C C . PHE A 1 89 ? 3.303 17.511 13.002 1.00 97.50 89 PHE A C 1
ATOM 687 O O . PHE A 1 89 ? 3.553 18.638 12.575 1.00 97.50 89 PHE A O 1
ATOM 694 N N . LYS A 1 90 ? 4.250 16.588 13.182 1.00 96.56 90 LYS A N 1
ATOM 695 C CA . LYS A 1 90 ? 5.659 16.751 12.801 1.00 96.56 90 LYS A CA 1
ATOM 696 C C . LYS A 1 90 ? 6.136 15.510 12.038 1.00 96.56 90 LYS A C 1
ATOM 698 O O . LYS A 1 90 ? 5.844 14.396 12.477 1.00 96.56 90 LYS A O 1
ATOM 703 N N . PRO A 1 91 ? 6.861 15.655 10.913 1.00 94.62 91 PRO A N 1
ATOM 704 C CA . PRO A 1 91 ? 7.491 14.518 10.253 1.00 94.62 91 PRO A CA 1
ATOM 705 C C . PRO A 1 91 ? 8.610 13.957 11.139 1.00 94.62 91 PRO A C 1
ATOM 707 O O . PRO A 1 91 ? 9.379 14.718 11.724 1.00 94.62 91 PRO A O 1
ATOM 710 N N . ILE A 1 92 ? 8.705 12.631 11.238 1.00 94.81 92 ILE A N 1
ATOM 711 C CA . ILE A 1 92 ? 9.700 11.953 12.089 1.00 94.81 92 ILE A CA 1
ATOM 712 C C . ILE A 1 92 ? 10.707 11.132 11.289 1.00 94.81 92 ILE A C 1
ATOM 714 O O . ILE A 1 92 ? 11.858 11.002 11.696 1.00 94.81 92 ILE A O 1
ATOM 718 N N . CYS A 1 93 ? 10.294 10.562 10.158 1.00 93.00 93 CYS A N 1
ATOM 719 C CA . CYS A 1 93 ? 11.166 9.740 9.334 1.00 93.00 93 CYS A CA 1
ATOM 720 C C . CYS A 1 93 ? 10.611 9.631 7.913 1.00 93.00 93 CYS A C 1
ATOM 722 O O . CYS A 1 93 ? 9.397 9.601 7.703 1.00 93.00 93 CYS A O 1
ATOM 724 N N . ILE A 1 94 ? 11.525 9.569 6.947 1.00 93.00 94 ILE A N 1
ATOM 725 C CA . ILE A 1 94 ? 11.230 9.376 5.534 1.00 93.00 94 ILE A CA 1
ATOM 726 C C . ILE A 1 94 ? 12.189 8.321 4.995 1.00 93.00 94 ILE A C 1
ATOM 728 O O . ILE A 1 94 ? 13.398 8.393 5.225 1.00 93.00 94 ILE A O 1
ATOM 732 N N . TYR A 1 95 ? 11.659 7.357 4.255 1.00 93.19 95 TYR A N 1
ATOM 733 C CA . TYR A 1 95 ? 12.464 6.438 3.458 1.00 93.19 95 TYR A CA 1
ATOM 734 C C . TYR A 1 95 ? 11.705 6.021 2.204 1.00 93.19 95 TYR A C 1
ATOM 736 O O . TYR A 1 95 ? 10.478 6.070 2.163 1.00 93.19 95 TYR A O 1
ATOM 744 N N . GLY A 1 96 ? 12.434 5.602 1.180 1.00 93.00 96 GLY A N 1
ATOM 745 C CA . GLY A 1 96 ? 11.865 5.009 -0.020 1.00 93.00 96 GLY A CA 1
ATOM 746 C C . GLY A 1 96 ? 12.133 3.515 -0.094 1.00 93.00 96 GLY A C 1
ATOM 747 O O . GLY A 1 96 ? 13.049 2.988 0.544 1.00 93.00 96 GLY A O 1
ATOM 748 N N . ARG A 1 97 ? 11.347 2.819 -0.904 1.00 94.12 97 ARG A N 1
ATOM 749 C CA . ARG A 1 97 ? 11.610 1.425 -1.271 1.00 94.12 97 ARG A CA 1
ATOM 750 C C . ARG A 1 97 ? 11.538 1.285 -2.772 1.00 94.12 97 ARG A C 1
ATOM 752 O O . ARG A 1 97 ? 10.691 1.901 -3.412 1.00 94.12 97 ARG A O 1
ATOM 759 N N . LYS A 1 98 ? 12.407 0.451 -3.328 1.00 94.56 98 LYS A N 1
ATOM 760 C CA . LYS A 1 98 ? 12.486 0.208 -4.768 1.00 94.56 98 LYS A CA 1
ATOM 761 C C . LYS A 1 98 ? 12.010 -1.198 -5.128 1.00 94.56 98 LYS A C 1
ATOM 763 O O . LYS A 1 98 ? 12.217 -2.152 -4.371 1.00 94.56 98 LYS A O 1
ATOM 768 N N . ALA A 1 99 ? 11.399 -1.332 -6.299 1.00 95.50 99 ALA A N 1
ATOM 769 C CA . ALA A 1 99 ? 11.094 -2.624 -6.898 1.00 95.50 99 ALA A CA 1
ATOM 770 C C . ALA A 1 99 ? 12.370 -3.428 -7.199 1.00 95.50 99 ALA A C 1
ATOM 772 O O . ALA A 1 99 ? 13.484 -2.887 -7.236 1.00 95.50 99 ALA A O 1
ATOM 773 N N . ARG A 1 100 ? 12.215 -4.742 -7.370 1.00 94.56 100 ARG A N 1
ATOM 774 C CA . ARG A 1 100 ? 13.337 -5.664 -7.596 1.00 94.56 100 ARG A CA 1
ATOM 775 C C . ARG A 1 100 ? 13.877 -5.541 -9.015 1.00 94.56 100 ARG A C 1
ATOM 777 O O . ARG A 1 100 ? 15.091 -5.461 -9.212 1.00 94.56 100 ARG A O 1
ATOM 784 N N . LEU A 1 101 ? 12.976 -5.500 -9.987 1.00 95.19 101 LEU A N 1
ATOM 785 C CA . LEU A 1 101 ? 13.280 -5.431 -11.408 1.00 95.19 101 LEU A CA 1
ATOM 786 C C . LEU A 1 101 ? 13.007 -4.029 -11.971 1.00 95.19 101 LEU A C 1
ATOM 788 O O . LEU A 1 101 ? 12.215 -3.270 -11.406 1.00 95.19 101 LEU A O 1
ATOM 792 N N . PRO A 1 102 ? 13.708 -3.644 -13.053 1.00 95.50 102 PRO A N 1
ATOM 793 C CA . PRO A 1 102 ? 13.472 -2.367 -13.711 1.00 95.50 102 PRO A CA 1
ATOM 794 C C . PRO A 1 102 ? 12.079 -2.314 -14.346 1.00 95.50 102 PRO A C 1
ATOM 796 O O . PRO A 1 102 ? 11.533 -3.335 -14.760 1.00 95.50 102 PRO A O 1
ATOM 799 N N . LEU A 1 103 ? 11.530 -1.107 -14.465 1.00 94.88 103 LEU A N 1
ATOM 800 C CA . LEU A 1 103 ? 10.235 -0.873 -15.092 1.00 94.88 103 LEU A CA 1
ATOM 801 C C . LEU A 1 103 ? 10.373 -0.937 -16.620 1.00 94.88 103 LEU A C 1
ATOM 803 O O . LEU A 1 103 ? 10.785 0.034 -17.257 1.00 94.88 103 LEU A O 1
ATOM 807 N N . LEU A 1 104 ? 10.026 -2.078 -17.214 1.00 93.50 104 LEU A N 1
ATOM 808 C CA . LEU A 1 104 ? 10.178 -2.293 -18.653 1.00 93.50 104 LEU A CA 1
ATOM 809 C C . LEU A 1 104 ? 9.191 -1.462 -19.485 1.00 93.50 104 LEU A C 1
ATOM 811 O O . LEU A 1 104 ? 8.055 -1.209 -19.082 1.00 93.50 104 LEU A O 1
ATOM 815 N N . GLY A 1 105 ? 9.635 -1.057 -20.678 1.00 90.62 105 GLY A N 1
ATOM 816 C CA . GLY A 1 105 ? 8.806 -0.356 -21.661 1.00 90.62 105 GLY A CA 1
ATOM 817 C C . GLY A 1 105 ? 7.820 -1.265 -22.396 1.00 90.62 105 GLY A C 1
ATOM 818 O O . GLY A 1 105 ? 6.822 -0.780 -22.913 1.00 90.62 105 GLY A O 1
ATOM 819 N N . GLU A 1 106 ? 8.048 -2.572 -22.410 1.00 90.12 106 GLU A N 1
ATOM 820 C CA . GLU A 1 106 ? 7.166 -3.570 -23.015 1.00 90.12 106 GLU A CA 1
ATOM 821 C C . GLU A 1 106 ? 7.076 -4.769 -22.071 1.00 90.12 106 GLU A C 1
ATOM 823 O O . GLU A 1 106 ? 8.073 -5.113 -21.436 1.00 90.12 106 GLU A O 1
ATOM 828 N N . LEU A 1 107 ? 5.887 -5.369 -21.969 1.00 88.56 107 LEU A N 1
ATOM 829 C CA . LEU A 1 107 ? 5.653 -6.586 -21.193 1.00 88.56 107 LEU A CA 1
ATOM 830 C C . LEU A 1 107 ? 5.557 -7.786 -22.127 1.00 88.56 107 LEU A C 1
ATOM 832 O O . LEU A 1 107 ? 4.861 -7.737 -23.145 1.00 88.56 107 LEU A O 1
ATOM 836 N N . LYS A 1 108 ? 6.218 -8.873 -21.750 1.00 87.31 108 LYS A N 1
ATOM 837 C CA . LYS A 1 108 ? 6.011 -10.207 -22.312 1.00 87.31 108 LYS A CA 1
ATOM 838 C C . LYS A 1 108 ? 4.986 -10.962 -21.472 1.00 87.31 108 LYS A C 1
ATOM 840 O O . LYS A 1 108 ? 4.752 -10.634 -20.316 1.00 87.31 108 LYS A O 1
ATOM 845 N N . GLU A 1 109 ? 4.389 -11.993 -22.060 1.00 78.69 109 GLU A N 1
ATOM 846 C CA . GLU A 1 109 ? 3.308 -12.761 -21.425 1.00 78.69 109 GLU A CA 1
ATOM 847 C C . GLU A 1 109 ? 3.726 -13.450 -20.113 1.00 78.69 109 GLU A C 1
ATOM 849 O O . GLU A 1 109 ? 2.902 -13.600 -19.216 1.00 78.69 109 GLU A O 1
ATOM 854 N N . ASP A 1 110 ? 5.003 -13.822 -19.987 1.00 82.88 110 ASP A N 1
ATOM 855 C CA . ASP A 1 110 ? 5.552 -14.506 -18.810 1.00 82.88 110 ASP A CA 1
ATOM 856 C C . ASP A 1 110 ? 6.375 -13.577 -17.890 1.00 82.88 110 ASP A C 1
ATOM 858 O O . ASP A 1 110 ? 7.097 -14.059 -17.015 1.00 82.88 110 ASP A O 1
ATOM 862 N N . ASP A 1 111 ? 6.312 -12.254 -18.087 1.00 86.44 111 ASP A N 1
ATOM 863 C CA . ASP A 1 111 ? 7.017 -11.313 -17.211 1.00 86.44 111 ASP A CA 1
ATOM 864 C C . ASP A 1 111 ? 6.334 -11.222 -15.838 1.00 86.44 111 ASP A C 1
ATOM 866 O O . ASP A 1 111 ? 5.139 -10.945 -15.733 1.00 86.44 111 ASP A O 1
ATOM 870 N N . ASP A 1 112 ? 7.116 -11.368 -14.765 1.00 85.00 112 ASP A N 1
ATOM 871 C CA . ASP A 1 112 ? 6.641 -11.105 -13.406 1.00 85.00 112 ASP A CA 1
ATOM 872 C C . ASP A 1 112 ? 6.522 -9.592 -13.179 1.00 85.00 112 ASP A C 1
ATOM 874 O O . ASP A 1 112 ? 7.475 -8.877 -12.843 1.00 85.00 112 ASP A O 1
ATOM 878 N N . THR A 1 113 ? 5.310 -9.094 -13.396 1.00 89.12 113 THR A N 1
ATOM 879 C CA . THR A 1 113 ? 4.986 -7.677 -13.241 1.00 89.12 113 THR A CA 1
ATOM 880 C C . THR A 1 113 ? 5.037 -7.219 -11.786 1.00 89.12 113 THR A C 1
ATOM 882 O O . THR A 1 113 ? 5.318 -6.044 -11.524 1.00 89.12 113 THR A O 1
ATOM 885 N N . TRP A 1 114 ? 4.842 -8.123 -10.822 1.00 89.56 114 TRP A N 1
ATOM 886 C CA . TRP A 1 114 ? 4.961 -7.788 -9.408 1.00 89.56 114 TRP A CA 1
ATOM 887 C C . TRP A 1 114 ? 6.405 -7.487 -9.024 1.00 89.56 114 TRP A C 1
ATOM 889 O O . TRP A 1 114 ? 6.646 -6.538 -8.283 1.00 89.56 114 TRP A O 1
ATOM 899 N N . ASP A 1 115 ? 7.385 -8.179 -9.590 1.00 91.62 115 ASP A N 1
ATOM 900 C CA . ASP A 1 115 ? 8.793 -7.866 -9.335 1.00 91.62 115 ASP A CA 1
ATOM 901 C C . ASP A 1 115 ? 9.224 -6.488 -9.883 1.00 91.62 115 ASP A C 1
ATOM 903 O O . ASP A 1 115 ? 10.202 -5.907 -9.394 1.00 91.62 115 ASP A O 1
ATOM 907 N N . MET A 1 116 ? 8.478 -5.928 -10.845 1.00 94.50 116 MET A N 1
ATOM 908 C CA . MET A 1 116 ? 8.694 -4.582 -11.403 1.00 94.50 116 MET A CA 1
ATOM 909 C C . MET A 1 116 ? 7.916 -3.477 -10.672 1.00 94.50 116 MET A C 1
ATOM 911 O O . MET A 1 116 ? 8.350 -2.325 -10.673 1.00 94.50 116 MET A O 1
ATOM 915 N N . LEU A 1 117 ? 6.767 -3.802 -10.071 1.00 93.19 117 LEU A N 1
ATOM 916 C CA . LEU A 1 117 ? 5.860 -2.837 -9.426 1.00 93.19 117 LEU A CA 1
ATOM 917 C C . LEU A 1 117 ? 5.918 -2.879 -7.892 1.00 93.19 117 LEU A C 1
ATOM 919 O O . LEU A 1 117 ? 5.713 -1.871 -7.216 1.00 93.19 117 LEU A O 1
ATOM 923 N N . GLY A 1 118 ? 6.174 -4.055 -7.332 1.00 92.62 118 GLY A N 1
ATOM 924 C CA . GLY A 1 118 ? 6.154 -4.355 -5.912 1.00 92.62 118 GLY A CA 1
ATOM 925 C C . GLY A 1 118 ? 7.405 -3.858 -5.198 1.00 92.62 118 GLY A C 1
ATOM 926 O O . GLY A 1 118 ? 8.519 -4.334 -5.406 1.00 92.62 118 GLY A O 1
ATOM 927 N N . THR A 1 119 ? 7.215 -2.931 -4.268 1.00 93.50 119 THR A N 1
ATOM 928 C CA . THR A 1 119 ? 8.288 -2.322 -3.464 1.00 93.50 119 THR A CA 1
ATOM 929 C C . THR A 1 119 ? 8.456 -2.978 -2.088 1.00 93.50 119 THR A C 1
ATOM 931 O O . THR A 1 119 ? 9.236 -2.516 -1.254 1.00 93.50 119 THR A O 1
ATOM 934 N N . ASN A 1 120 ? 7.723 -4.061 -1.805 1.00 90.81 120 ASN A N 1
ATOM 935 C CA . ASN A 1 120 ? 7.827 -4.762 -0.527 1.00 90.81 120 ASN A CA 1
ATOM 936 C C . ASN A 1 120 ? 9.207 -5.399 -0.349 1.00 90.81 120 ASN A C 1
ATOM 938 O O . ASN A 1 120 ? 9.783 -5.948 -1.289 1.00 90.81 120 ASN A O 1
ATOM 942 N N . LEU A 1 121 ? 9.747 -5.285 0.867 1.00 90.25 121 LEU A N 1
ATOM 943 C CA . LEU A 1 121 ? 11.093 -5.761 1.198 1.00 90.25 121 LEU A CA 1
ATOM 944 C C . LEU A 1 121 ? 11.085 -7.184 1.761 1.00 90.25 121 LEU A C 1
ATOM 946 O O . LEU A 1 121 ? 12.111 -7.852 1.711 1.00 90.25 121 LEU A O 1
ATOM 950 N N . SER A 1 122 ? 9.942 -7.636 2.279 1.00 88.50 122 SER A N 1
ATOM 951 C CA . SER A 1 122 ? 9.768 -8.978 2.823 1.00 88.50 122 SER A CA 1
ATOM 952 C C . SER A 1 122 ? 9.897 -10.026 1.721 1.00 88.50 122 SER A C 1
ATOM 954 O O . SER A 1 122 ? 9.249 -9.931 0.680 1.00 88.50 122 SER A O 1
ATOM 956 N N . VAL A 1 123 ? 10.729 -11.033 1.964 1.00 86.12 123 VAL A N 1
ATOM 957 C CA . VAL A 1 123 ? 10.939 -12.178 1.077 1.00 86.12 123 VAL A CA 1
ATOM 958 C C . VAL A 1 123 ? 10.683 -13.442 1.882 1.00 86.12 123 VAL A C 1
ATOM 960 O O . VAL A 1 123 ? 11.271 -13.626 2.949 1.00 86.12 123 VAL A O 1
ATOM 963 N N . LYS A 1 124 ? 9.796 -14.299 1.375 1.00 84.88 124 LYS A N 1
ATOM 964 C CA . LYS A 1 124 ? 9.521 -15.607 1.969 1.00 84.88 124 LYS A CA 1
ATOM 965 C C . LYS A 1 124 ? 10.606 -16.588 1.539 1.00 84.88 124 LYS A C 1
ATOM 967 O O . LYS A 1 124 ? 10.881 -16.713 0.347 1.00 84.88 124 LYS A O 1
ATOM 972 N N . LEU A 1 125 ? 11.230 -17.255 2.500 1.00 87.81 125 LEU A N 1
ATOM 973 C CA . LEU A 1 125 ? 12.259 -18.260 2.266 1.00 87.81 125 LEU A CA 1
ATOM 974 C C . LEU A 1 125 ? 11.632 -19.652 2.050 1.00 87.81 125 LEU A C 1
ATOM 976 O O . LEU A 1 125 ? 10.485 -19.877 2.452 1.00 87.81 125 LEU A O 1
ATOM 980 N N . PRO A 1 126 ? 12.354 -20.603 1.420 1.00 89.38 126 PRO A N 1
ATOM 981 C CA . PRO A 1 126 ? 11.836 -21.951 1.158 1.00 89.38 126 PRO A CA 1
ATOM 982 C C . PRO A 1 126 ? 11.440 -22.737 2.416 1.00 89.38 126 PRO A C 1
ATOM 984 O O . PRO A 1 126 ? 10.582 -23.609 2.347 1.00 89.38 126 PRO A O 1
ATOM 987 N N . ASP A 1 127 ? 12.045 -22.418 3.560 1.00 90.06 127 ASP A N 1
ATOM 988 C CA . ASP A 1 127 ? 11.737 -23.008 4.869 1.00 90.06 127 ASP A CA 1
ATOM 989 C C . ASP A 1 127 ? 10.494 -22.389 5.542 1.00 90.06 127 ASP A C 1
ATOM 991 O O . ASP A 1 127 ? 10.142 -22.754 6.662 1.00 90.06 127 ASP A O 1
ATOM 995 N N . GLY A 1 128 ? 9.824 -21.448 4.869 1.00 85.19 128 GLY A N 1
ATOM 996 C CA . GLY A 1 128 ? 8.653 -20.735 5.371 1.00 85.19 128 GLY A CA 1
ATOM 997 C C . GLY A 1 128 ? 8.973 -19.522 6.247 1.00 85.19 128 GLY A C 1
ATOM 998 O O . GLY A 1 128 ? 8.048 -18.785 6.597 1.00 85.19 128 GLY A O 1
ATOM 999 N N . SER A 1 129 ? 10.247 -19.279 6.569 1.00 89.69 129 SER A N 1
ATOM 1000 C CA . SER A 1 129 ? 10.679 -18.091 7.307 1.00 89.69 129 SER A CA 1
ATOM 1001 C C . SER A 1 129 ? 10.707 -16.841 6.416 1.00 89.69 129 SER A C 1
ATOM 1003 O O . SER A 1 129 ? 10.508 -16.902 5.199 1.00 89.69 129 SER A O 1
ATOM 1005 N N . TRP A 1 130 ? 10.920 -15.675 7.028 1.00 86.69 130 TRP A N 1
ATOM 1006 C CA . TRP A 1 130 ? 10.938 -14.388 6.334 1.00 86.69 130 TRP A CA 1
ATOM 1007 C C . TRP A 1 130 ? 12.287 -13.702 6.481 1.00 86.69 130 TRP A C 1
ATOM 1009 O O . TRP A 1 130 ? 12.866 -13.663 7.564 1.00 86.69 130 TRP A O 1
ATOM 1019 N N . THR A 1 131 ? 12.742 -13.085 5.396 1.00 90.88 131 THR A N 1
ATOM 1020 C CA . THR A 1 131 ? 13.879 -12.163 5.399 1.00 90.88 131 THR A CA 1
ATOM 1021 C C . THR A 1 131 ? 13.486 -10.811 4.807 1.00 90.88 131 THR A C 1
ATOM 1023 O O . THR A 1 131 ? 12.395 -10.649 4.255 1.00 90.88 131 THR A O 1
ATOM 1026 N N . THR A 1 132 ? 14.363 -9.819 4.943 1.00 89.62 132 THR A N 1
ATOM 1027 C CA . THR A 1 132 ? 14.173 -8.467 4.406 1.00 89.62 132 THR A CA 1
ATOM 1028 C C . THR A 1 132 ? 15.291 -8.142 3.429 1.00 89.62 132 THR A C 1
ATOM 1030 O O . THR A 1 132 ? 16.465 -8.173 3.790 1.00 89.62 132 THR A O 1
ATOM 1033 N N . ASP A 1 133 ? 14.934 -7.770 2.204 1.00 91.75 133 ASP A N 1
ATOM 1034 C CA . ASP A 1 133 ? 15.889 -7.269 1.219 1.00 91.75 133 ASP A CA 1
ATOM 1035 C C . ASP A 1 133 ? 16.196 -5.788 1.473 1.00 91.75 133 ASP A C 1
ATOM 1037 O O . ASP A 1 133 ? 15.574 -4.879 0.918 1.00 91.75 133 ASP A O 1
ATOM 1041 N N . THR A 1 134 ? 17.163 -5.546 2.352 1.00 90.62 134 THR A N 1
ATOM 1042 C CA . THR A 1 134 ? 17.586 -4.198 2.751 1.00 90.62 134 THR A CA 1
ATOM 1043 C C . THR A 1 134 ? 18.302 -3.437 1.637 1.00 90.62 134 THR A C 1
ATOM 1045 O O . THR A 1 134 ? 18.363 -2.214 1.695 1.00 90.62 134 THR A O 1
ATOM 1048 N N . SER A 1 135 ? 18.781 -4.112 0.586 1.00 90.75 135 SER A N 1
ATOM 1049 C CA . SER A 1 135 ? 19.478 -3.463 -0.535 1.00 90.75 135 SER A CA 1
ATOM 1050 C C . SER A 1 135 ? 18.568 -2.556 -1.375 1.00 90.75 135 SER A C 1
ATOM 1052 O O . SER A 1 135 ? 19.044 -1.694 -2.116 1.00 90.75 135 SER A O 1
ATOM 1054 N N . ARG A 1 136 ? 17.247 -2.742 -1.252 1.00 92.69 136 ARG A N 1
ATOM 1055 C CA . ARG A 1 136 ? 16.210 -1.949 -1.929 1.00 92.69 136 ARG A CA 1
ATOM 1056 C C . ARG A 1 136 ? 15.622 -0.839 -1.058 1.00 92.69 136 ARG A C 1
ATOM 1058 O O . ARG A 1 136 ? 14.741 -0.115 -1.525 1.00 92.69 136 ARG A O 1
ATOM 1065 N N . LEU A 1 137 ? 16.089 -0.709 0.184 1.00 92.75 137 LEU A N 1
ATOM 1066 C CA . LEU A 1 137 ? 15.743 0.393 1.072 1.00 92.75 137 LEU A CA 1
ATOM 1067 C C . LEU A 1 137 ? 16.566 1.628 0.690 1.00 92.75 137 LEU A C 1
ATOM 1069 O O . LEU A 1 137 ? 17.788 1.562 0.604 1.00 92.75 137 LEU A O 1
ATOM 1073 N N . ILE A 1 138 ? 15.892 2.754 0.474 1.00 90.94 138 ILE A N 1
ATOM 1074 C CA . ILE A 1 138 ? 16.518 4.033 0.135 1.00 90.94 138 ILE A CA 1
ATOM 1075 C C . ILE A 1 138 ? 16.320 4.962 1.324 1.00 90.94 138 ILE A C 1
ATOM 1077 O O . ILE A 1 138 ? 15.207 5.414 1.598 1.00 90.94 138 ILE A O 1
ATOM 1081 N N . LEU A 1 139 ? 17.396 5.224 2.058 1.00 88.94 139 LEU A N 1
ATOM 1082 C CA . LEU A 1 139 ? 17.362 6.146 3.186 1.00 88.94 139 LEU A CA 1
ATOM 1083 C C . LEU A 1 139 ? 17.422 7.592 2.691 1.00 88.94 139 LEU A C 1
ATOM 1085 O O . LEU A 1 139 ? 17.971 7.885 1.627 1.00 88.94 139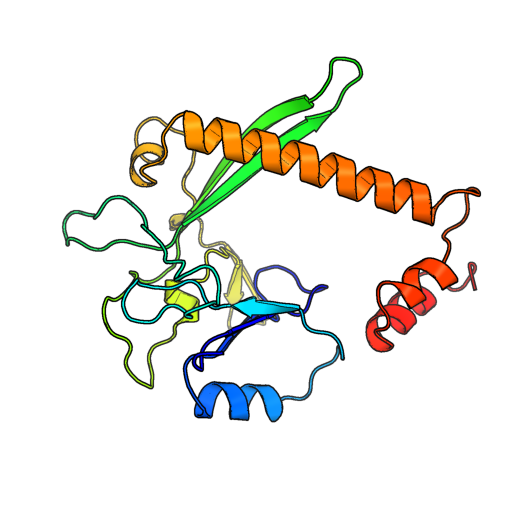 LEU A O 1
ATOM 1089 N N . MET A 1 140 ? 16.859 8.509 3.479 1.00 80.75 140 MET A N 1
ATOM 1090 C CA . MET A 1 140 ? 16.950 9.942 3.213 1.00 80.75 140 MET A CA 1
ATOM 1091 C C . MET A 1 140 ? 18.343 10.469 3.587 1.00 80.75 140 MET A C 1
ATOM 1093 O O . MET A 1 140 ? 18.521 11.193 4.564 1.00 80.75 140 MET A O 1
ATOM 1097 N N . ASP A 1 141 ? 19.349 10.078 2.811 1.00 80.00 141 ASP A N 1
ATOM 1098 C CA . ASP A 1 141 ? 20.688 10.654 2.849 1.00 80.00 141 ASP A CA 1
ATOM 1099 C C . ASP A 1 141 ? 21.004 11.409 1.547 1.00 80.00 141 ASP A C 1
ATOM 1101 O O . ASP A 1 141 ? 20.293 11.319 0.544 1.00 80.00 141 ASP A O 1
ATOM 1105 N N . ARG A 1 142 ? 22.088 12.193 1.552 1.00 66.69 142 ARG A N 1
ATOM 1106 C CA . ARG A 1 142 ? 22.472 13.022 0.394 1.00 66.69 142 ARG A CA 1
ATOM 1107 C C . ARG A 1 142 ? 22.839 12.214 -0.856 1.00 66.69 142 ARG A C 1
ATOM 1109 O O . ARG A 1 142 ? 22.945 12.800 -1.932 1.00 66.69 142 ARG A O 1
ATOM 1116 N N . LYS A 1 143 ? 23.109 10.916 -0.727 1.00 74.88 143 LYS A N 1
ATOM 1117 C CA . LYS A 1 143 ? 23.653 10.084 -1.799 1.00 74.88 143 LYS A CA 1
ATOM 1118 C C . LYS A 1 143 ? 22.547 9.322 -2.516 1.00 74.88 143 LYS A C 1
ATOM 1120 O O . LYS A 1 143 ? 22.485 9.350 -3.745 1.00 74.88 143 LYS A O 1
ATOM 1125 N N . ASP A 1 144 ? 21.678 8.675 -1.756 1.00 76.50 144 ASP A N 1
ATOM 1126 C CA . ASP A 1 144 ? 20.722 7.712 -2.284 1.00 76.50 144 ASP A CA 1
ATOM 1127 C C . ASP A 1 144 ? 19.337 8.327 -2.492 1.00 76.50 144 ASP A C 1
ATOM 1129 O O . ASP A 1 144 ? 18.641 7.940 -3.430 1.00 76.50 144 ASP A O 1
ATOM 1133 N N . PHE A 1 145 ? 18.968 9.365 -1.731 1.00 80.44 145 PHE A N 1
ATOM 1134 C CA . PHE A 1 145 ? 17.653 10.000 -1.870 1.00 80.44 145 PHE A CA 1
ATOM 1135 C C . PHE A 1 145 ? 17.456 10.685 -3.227 1.00 80.44 145 PHE A C 1
ATOM 1137 O O . PHE A 1 145 ? 16.382 10.605 -3.819 1.00 80.44 145 PHE A O 1
ATOM 1144 N N . ASN A 1 146 ? 18.521 11.278 -3.776 1.00 84.25 146 ASN A N 1
ATOM 1145 C CA . ASN A 1 146 ? 18.483 11.901 -5.100 1.00 84.25 146 ASN A CA 1
ATOM 1146 C C . ASN A 1 146 ? 18.110 10.902 -6.206 1.00 84.25 146 ASN A C 1
ATOM 1148 O O . ASN A 1 146 ? 17.591 11.314 -7.236 1.00 84.25 146 ASN A O 1
ATOM 1152 N N . GLN A 1 147 ? 18.311 9.594 -5.999 1.00 86.75 147 GLN A N 1
ATOM 1153 C CA . GLN A 1 147 ? 17.920 8.572 -6.975 1.00 86.75 147 GLN A CA 1
ATOM 1154 C C . GLN A 1 147 ? 16.399 8.491 -7.162 1.00 86.75 147 GLN A C 1
ATOM 1156 O O . GLN A 1 147 ? 15.950 8.030 -8.208 1.00 86.75 147 GLN A O 1
ATOM 1161 N N . LEU A 1 148 ? 15.600 8.941 -6.188 1.00 88.94 148 LEU A N 1
ATOM 1162 C CA . LEU A 1 148 ? 14.138 8.943 -6.287 1.00 88.94 148 LEU A CA 1
ATOM 1163 C C . LEU A 1 148 ? 13.608 10.029 -7.232 1.00 88.94 148 LEU A C 1
ATOM 1165 O O . LEU A 1 148 ? 12.489 9.900 -7.712 1.00 88.94 148 LEU A O 1
ATOM 1169 N N . GLY A 1 149 ? 14.395 11.075 -7.510 1.00 87.88 149 GLY A N 1
ATOM 1170 C CA . GLY A 1 149 ? 13.970 12.184 -8.368 1.00 87.88 149 GLY A CA 1
ATOM 1171 C C . GLY A 1 149 ? 12.862 13.058 -7.769 1.00 87.88 149 GLY A C 1
ATOM 1172 O O . GLY A 1 149 ? 12.143 13.701 -8.524 1.00 87.88 149 GLY A O 1
ATOM 1173 N N . LEU A 1 150 ? 12.718 13.068 -6.439 1.00 89.50 150 LEU A N 1
ATOM 1174 C CA . LEU A 1 150 ? 11.691 13.832 -5.724 1.00 89.50 150 LEU A CA 1
ATOM 1175 C C . LEU A 1 150 ? 12.166 15.255 -5.410 1.00 89.50 150 LEU A C 1
ATOM 1177 O O . LEU A 1 150 ? 13.291 15.456 -4.942 1.00 89.50 150 LEU A O 1
ATOM 1181 N N . GLY A 1 151 ? 11.290 16.229 -5.634 1.00 89.31 151 GLY A N 1
ATOM 1182 C CA . GLY A 1 151 ? 11.451 17.619 -5.228 1.00 89.31 151 GLY A CA 1
ATOM 1183 C C . GLY A 1 151 ? 10.871 17.904 -3.842 1.00 89.31 151 GLY A C 1
ATOM 1184 O O . GLY A 1 151 ? 10.279 17.047 -3.188 1.00 89.31 151 GLY A O 1
ATOM 1185 N N . ILE A 1 152 ? 11.034 19.147 -3.381 1.00 90.31 152 ILE A N 1
ATOM 1186 C CA . ILE A 1 152 ? 10.451 19.590 -2.107 1.00 90.31 152 ILE A CA 1
ATOM 1187 C C . ILE A 1 152 ? 8.918 19.583 -2.143 1.00 90.31 152 ILE A C 1
ATOM 1189 O O . ILE A 1 152 ? 8.298 19.225 -1.147 1.00 90.31 152 ILE A O 1
ATOM 1193 N N . ASP A 1 153 ? 8.323 19.904 -3.293 1.00 94.00 153 ASP A N 1
ATOM 1194 C CA . ASP A 1 153 ? 6.871 19.913 -3.475 1.00 94.00 153 ASP A CA 1
ATOM 1195 C C . ASP A 1 153 ? 6.284 18.502 -3.311 1.00 94.00 153 ASP A C 1
ATOM 1197 O O . ASP A 1 153 ? 5.312 18.330 -2.580 1.00 94.00 153 ASP A O 1
ATOM 1201 N N . ASP A 1 154 ? 6.951 17.471 -3.850 1.00 92.06 154 ASP A N 1
ATOM 1202 C CA . ASP A 1 154 ? 6.551 16.071 -3.649 1.00 92.06 154 ASP A CA 1
ATOM 1203 C C . ASP A 1 154 ? 6.582 15.675 -2.162 1.00 92.06 154 ASP A C 1
ATOM 1205 O O . ASP A 1 154 ? 5.741 14.909 -1.686 1.00 92.06 154 ASP A O 1
ATOM 1209 N N . LEU A 1 155 ? 7.550 16.199 -1.400 1.00 93.31 155 LEU A N 1
ATOM 1210 C CA . LEU A 1 155 ? 7.658 15.935 0.038 1.00 93.31 155 LEU A CA 1
ATOM 1211 C C . LEU A 1 155 ? 6.584 16.664 0.844 1.00 93.31 155 LEU A C 1
ATOM 1213 O O . LEU A 1 155 ? 6.090 16.113 1.831 1.00 93.31 155 LEU A O 1
ATOM 1217 N N . ILE A 1 156 ? 6.211 17.874 0.427 1.00 95.31 156 ILE A N 1
ATOM 1218 C CA . ILE A 1 156 ? 5.096 18.624 1.011 1.00 95.31 156 ILE A CA 1
ATOM 1219 C C . ILE A 1 156 ? 3.787 17.870 0.760 1.00 95.31 156 ILE A C 1
ATOM 1221 O O . ILE A 1 156 ? 3.037 17.632 1.708 1.00 95.31 156 ILE A O 1
ATOM 1225 N N . ASP A 1 157 ? 3.548 17.414 -0.469 1.00 95.31 157 ASP A N 1
ATOM 1226 C CA . ASP A 1 157 ? 2.367 16.621 -0.816 1.00 95.31 157 ASP A CA 1
ATOM 1227 C C . ASP A 1 157 ? 2.318 15.311 -0.026 1.00 95.31 157 ASP A C 1
ATOM 1229 O O . ASP A 1 157 ? 1.282 14.972 0.552 1.00 95.31 157 ASP A O 1
ATOM 1233 N N . ALA A 1 158 ? 3.444 14.598 0.078 1.00 95.50 158 ALA A N 1
ATOM 1234 C CA . ALA A 1 158 ? 3.539 13.382 0.880 1.00 95.50 158 ALA A CA 1
ATOM 1235 C C . ALA A 1 158 ? 3.217 13.643 2.358 1.00 95.50 158 ALA A C 1
ATOM 1237 O O . ALA A 1 158 ? 2.497 12.862 2.986 1.00 95.50 158 ALA A O 1
ATOM 1238 N N . TYR A 1 159 ? 3.712 14.748 2.921 1.00 97.12 159 TYR A N 1
ATOM 1239 C CA . TYR A 1 159 ? 3.408 15.148 4.292 1.00 97.12 159 TYR A CA 1
ATOM 1240 C C . TYR A 1 159 ? 1.915 15.446 4.480 1.00 97.12 159 TYR A C 1
ATOM 1242 O O . TYR A 1 159 ? 1.290 14.878 5.378 1.00 97.12 159 TYR A O 1
ATOM 1250 N N . ILE A 1 160 ? 1.321 16.267 3.608 1.00 97.38 160 ILE A N 1
ATOM 1251 C CA . ILE A 1 160 ? -0.103 16.625 3.671 1.00 97.38 160 ILE A CA 1
ATOM 1252 C C . ILE A 1 160 ? -0.977 15.373 3.551 1.00 97.38 160 ILE A C 1
ATOM 1254 O O . ILE A 1 160 ? -1.864 15.166 4.379 1.00 97.38 160 ILE A O 1
ATOM 1258 N N . GLN A 1 161 ? -0.709 14.504 2.573 1.00 97.12 161 GLN A N 1
ATOM 1259 C CA . GLN A 1 161 ? -1.462 13.260 2.392 1.00 97.12 161 GLN A CA 1
ATOM 1260 C C . GLN A 1 161 ? -1.359 12.347 3.616 1.00 97.12 161 GLN A C 1
ATOM 1262 O O . GLN A 1 161 ? -2.362 11.771 4.035 1.00 97.12 161 GLN A O 1
ATOM 1267 N N . THR A 1 162 ? -0.177 12.258 4.230 1.00 97.44 162 THR A N 1
ATOM 1268 C CA . THR A 1 162 ? 0.028 11.453 5.441 1.00 97.44 162 THR A CA 1
ATOM 1269 C C . THR A 1 162 ? -0.779 12.008 6.615 1.00 97.44 162 THR A C 1
ATOM 1271 O O . THR A 1 162 ? -1.485 11.254 7.282 1.00 97.44 162 THR A O 1
ATOM 1274 N N . VAL A 1 163 ? -0.743 13.324 6.845 1.00 97.75 163 VAL A N 1
ATOM 1275 C CA . VAL A 1 163 ? -1.521 13.978 7.912 1.00 97.75 163 VAL A CA 1
ATOM 1276 C C . VAL A 1 163 ? -3.024 13.780 7.704 1.00 97.75 163 VAL A C 1
ATOM 1278 O O . VAL A 1 163 ? -3.733 13.402 8.637 1.00 97.75 163 VAL A O 1
ATOM 1281 N N . LEU A 1 164 ? -3.518 13.978 6.480 1.00 98.00 164 LEU A N 1
ATOM 1282 C CA . LEU A 1 164 ? -4.933 13.778 6.158 1.00 98.00 164 LEU A CA 1
ATOM 1283 C C . LEU A 1 164 ? -5.368 12.321 6.351 1.00 98.00 164 LEU A C 1
ATOM 1285 O O . LEU A 1 164 ? -6.463 12.082 6.860 1.00 98.00 164 LEU A O 1
ATOM 1289 N N . ALA A 1 165 ? -4.517 11.355 5.996 1.00 97.19 165 ALA A N 1
ATOM 1290 C CA . ALA A 1 165 ? -4.788 9.939 6.217 1.00 97.19 165 ALA A CA 1
ATOM 1291 C C . ALA A 1 165 ? -4.884 9.605 7.713 1.00 97.19 165 ALA A C 1
ATOM 1293 O O . ALA A 1 165 ? -5.835 8.941 8.121 1.00 97.19 165 ALA A O 1
ATOM 1294 N N . VAL A 1 166 ? -3.962 10.114 8.538 1.00 96.69 166 VAL A N 1
ATOM 1295 C CA . VAL A 1 166 ? -4.010 9.923 9.998 1.00 96.69 166 VAL A CA 1
ATOM 1296 C C . VAL A 1 166 ? -5.302 10.498 10.581 1.00 96.69 166 VAL A C 1
ATOM 1298 O O . VAL A 1 166 ? -5.998 9.803 11.315 1.00 96.69 166 VAL A O 1
ATOM 1301 N N . ILE A 1 167 ? -5.681 11.721 10.196 1.00 96.56 167 ILE A N 1
ATOM 1302 C CA . ILE A 1 167 ? -6.932 12.352 10.649 1.00 96.56 167 ILE A CA 1
ATOM 1303 C C . ILE A 1 167 ? -8.160 11.541 10.210 1.00 96.56 167 ILE A C 1
ATOM 1305 O O . ILE A 1 167 ? -9.116 11.403 10.969 1.00 96.56 167 ILE A O 1
ATOM 1309 N N . ALA A 1 168 ? -8.169 11.011 8.985 1.00 97.25 168 ALA A N 1
ATOM 1310 C CA . ALA A 1 168 ? -9.280 10.201 8.490 1.00 97.25 168 ALA A CA 1
ATOM 1311 C C . ALA A 1 168 ? -9.429 8.886 9.272 1.00 97.25 168 ALA A C 1
ATOM 1313 O O . ALA A 1 168 ? -10.553 8.509 9.611 1.00 97.25 168 ALA A O 1
ATOM 1314 N N . ILE A 1 169 ? -8.311 8.223 9.589 1.00 95.62 169 ILE A N 1
ATOM 1315 C CA . ILE A 1 169 ? -8.286 7.009 10.417 1.00 95.62 169 ILE A CA 1
ATOM 1316 C C . ILE A 1 169 ? -8.800 7.322 11.825 1.00 95.62 169 ILE A C 1
ATOM 1318 O O . ILE A 1 169 ? -9.690 6.628 12.306 1.00 95.62 169 ILE A O 1
ATOM 1322 N N . ASP A 1 170 ? -8.307 8.390 12.451 1.00 95.56 170 ASP A N 1
ATOM 1323 C CA . ASP A 1 170 ? -8.704 8.796 13.804 1.00 95.56 170 ASP A CA 1
ATOM 1324 C C . ASP A 1 170 ? -10.197 9.153 13.897 1.00 95.56 170 ASP A C 1
ATOM 1326 O O . ASP A 1 170 ? -10.914 8.704 14.795 1.00 95.56 170 ASP A O 1
ATOM 1330 N N . ARG A 1 171 ? -10.720 9.870 12.895 1.00 97.19 171 ARG A N 1
ATOM 1331 C CA . ARG A 1 171 ? -12.160 10.148 12.780 1.00 97.19 171 ARG A CA 1
ATOM 1332 C C . ARG A 1 171 ? -12.983 8.875 12.621 1.00 97.19 171 ARG A C 1
ATOM 1334 O O . ARG A 1 171 ? -14.066 8.785 13.198 1.00 97.19 171 ARG A O 1
ATOM 1341 N N . MET A 1 172 ? -12.502 7.905 11.842 1.00 97.06 172 MET A N 1
ATOM 1342 C CA . MET A 1 172 ? -13.193 6.624 11.682 1.00 97.06 172 MET A CA 1
ATOM 1343 C C . MET A 1 172 ? -13.171 5.815 12.981 1.00 97.06 172 MET A C 1
ATOM 1345 O O . MET A 1 172 ? -14.210 5.298 13.382 1.00 97.06 172 MET A O 1
ATOM 1349 N N . ALA A 1 173 ? -12.031 5.760 13.671 1.00 95.81 173 ALA A N 1
ATOM 1350 C CA . ALA A 1 173 ? -11.904 5.095 14.965 1.00 95.81 173 ALA A CA 1
ATOM 1351 C C . ALA A 1 173 ? -12.829 5.730 16.015 1.00 95.81 173 ALA A C 1
ATOM 1353 O O . ALA A 1 173 ? -13.591 5.025 16.670 1.00 95.81 173 ALA A O 1
ATOM 1354 N N . SER A 1 174 ? -12.852 7.063 16.099 1.00 96.81 174 SER A N 1
ATOM 1355 C CA . SER A 1 174 ? -13.763 7.805 16.981 1.00 96.81 174 SER A CA 1
ATOM 1356 C C . SER A 1 174 ? -15.231 7.503 16.677 1.00 96.81 174 SER A C 1
ATOM 1358 O O . SER A 1 174 ? -16.033 7.328 17.590 1.00 96.81 174 SER A O 1
ATOM 1360 N N . ARG A 1 175 ? -15.595 7.400 15.391 1.00 97.19 175 ARG A N 1
ATOM 1361 C CA . ARG A 1 175 ? -16.954 7.036 14.969 1.00 97.19 175 ARG A CA 1
ATOM 1362 C C . ARG A 1 175 ? -17.314 5.605 15.378 1.00 97.19 175 ARG A C 1
ATOM 1364 O O . ARG A 1 175 ? -18.436 5.382 15.815 1.00 97.19 175 ARG A O 1
ATOM 1371 N N . LEU A 1 176 ? -16.380 4.664 15.244 1.00 96.12 176 LEU A N 1
ATOM 1372 C CA . LEU A 1 176 ? -16.563 3.264 15.642 1.00 96.12 176 LEU A CA 1
ATOM 1373 C C . LEU A 1 176 ? -16.625 3.079 17.165 1.00 96.12 176 LEU A C 1
ATOM 1375 O O . LEU A 1 176 ? -17.165 2.081 17.618 1.00 96.12 176 LEU A O 1
ATOM 1379 N N . MET A 1 177 ? -16.104 4.025 17.948 1.00 95.75 177 MET A N 1
ATOM 1380 C CA . MET A 1 177 ? -16.028 3.957 19.415 1.00 95.75 177 MET A CA 1
ATOM 1381 C C . MET A 1 177 ? -16.891 5.019 20.113 1.00 95.75 177 MET A C 1
ATOM 1383 O O . MET A 1 177 ? -16.643 5.354 21.271 1.00 95.75 177 MET A O 1
ATOM 1387 N N . ALA A 1 178 ? -17.898 5.580 19.432 1.00 95.06 178 ALA A N 1
ATOM 1388 C CA . ALA A 1 178 ? -18.625 6.770 19.892 1.00 95.06 178 ALA A CA 1
ATOM 1389 C C . ALA A 1 178 ? -19.232 6.644 21.307 1.00 95.06 178 ALA A C 1
ATOM 1391 O O . ALA A 1 178 ? -19.340 7.642 22.017 1.00 95.06 178 ALA A O 1
ATOM 1392 N N . ASN A 1 179 ? -19.587 5.424 21.728 1.00 91.75 179 ASN A N 1
ATOM 1393 C CA . ASN A 1 179 ? -20.181 5.129 23.037 1.00 91.75 179 ASN A CA 1
ATOM 1394 C C . ASN A 1 179 ? -19.210 4.419 24.003 1.00 91.75 179 ASN A C 1
ATOM 1396 O O . ASN A 1 179 ? -19.650 3.828 24.985 1.00 91.75 179 ASN A O 1
ATOM 1400 N N . GLY A 1 180 ? -17.906 4.415 23.711 1.00 90.88 180 GLY A N 1
ATOM 1401 C CA . GLY A 1 180 ? -16.883 3.701 24.489 1.00 90.88 180 GLY A CA 1
ATOM 1402 C C . GLY A 1 180 ? -16.763 2.203 24.182 1.00 90.88 180 GLY A C 1
ATOM 1403 O O . GLY A 1 180 ? -15.754 1.605 24.537 1.00 90.88 180 GLY A O 1
ATOM 1404 N N . ASN A 1 181 ? -17.732 1.630 23.463 1.00 90.00 181 ASN A N 1
ATOM 1405 C CA . ASN A 1 181 ? -17.705 0.258 22.952 1.00 90.00 181 ASN A CA 1
ATOM 1406 C C . ASN A 1 181 ? -17.569 0.260 21.426 1.00 90.00 181 ASN A C 1
ATOM 1408 O O . ASN A 1 181 ? -18.026 1.200 20.769 1.00 90.00 181 ASN A O 1
ATOM 1412 N N . PHE A 1 182 ? -16.980 -0.802 20.873 1.00 91.00 182 PHE A N 1
ATOM 1413 C CA . PHE A 1 182 ? -16.824 -0.968 19.430 1.00 91.00 182 PHE A CA 1
ATOM 1414 C C . PHE A 1 182 ? -18.174 -1.224 18.749 1.00 91.00 182 PHE A C 1
ATOM 1416 O O . PHE A 1 182 ? -18.862 -2.202 19.038 1.00 91.00 182 PHE A O 1
ATOM 1423 N N . ASP A 1 183 ? -18.554 -0.351 17.819 1.00 93.12 183 ASP A N 1
ATOM 1424 C CA . ASP A 1 183 ? -19.778 -0.473 17.032 1.00 93.12 183 ASP A CA 1
ATOM 1425 C C . ASP A 1 183 ? -19.591 -1.491 15.900 1.00 93.12 183 ASP A C 1
ATOM 1427 O O . ASP A 1 183 ? -19.233 -1.166 14.761 1.00 93.12 183 ASP A O 1
ATOM 1431 N N . TYR A 1 184 ? -19.834 -2.758 16.233 1.00 91.25 184 TYR A N 1
ATOM 1432 C CA . TYR A 1 184 ? -19.703 -3.857 15.285 1.00 91.25 184 TYR A CA 1
ATOM 1433 C C . TYR A 1 184 ? -20.695 -3.769 14.125 1.00 91.25 184 TYR A C 1
ATOM 1435 O O . TYR A 1 184 ? -20.337 -4.096 12.998 1.00 91.25 184 TYR A O 1
ATOM 1443 N N . GLN A 1 185 ? -21.922 -3.300 14.372 1.00 92.50 185 GLN A N 1
ATOM 1444 C CA . GLN A 1 185 ? -22.935 -3.166 13.321 1.00 92.50 185 GLN A CA 1
ATOM 1445 C C . GLN A 1 185 ? -22.498 -2.132 12.283 1.00 92.50 185 GLN A C 1
ATOM 1447 O O . GLN A 1 185 ? -22.609 -2.358 11.074 1.00 92.50 185 GLN A O 1
ATOM 1452 N N . LEU A 1 186 ? -21.940 -1.010 12.742 1.00 94.94 186 LEU A N 1
ATOM 1453 C CA . LEU A 1 186 ? -21.340 -0.029 11.852 1.00 94.94 186 LEU A CA 1
ATOM 1454 C C . LEU A 1 186 ? -20.145 -0.624 11.103 1.00 94.94 186 LEU A C 1
ATOM 1456 O O . LEU A 1 186 ? -20.064 -0.454 9.885 1.00 94.94 186 LEU A O 1
ATOM 1460 N N . PHE A 1 187 ? -19.237 -1.322 11.788 1.00 94.06 187 PHE A N 1
ATOM 1461 C CA . PHE A 1 187 ? -18.079 -1.938 11.138 1.00 94.06 187 PHE A CA 1
ATOM 1462 C C . PHE A 1 187 ? -18.488 -2.935 10.046 1.00 94.06 187 PHE A C 1
ATOM 1464 O O . PHE A 1 187 ? -17.985 -2.840 8.929 1.00 94.06 187 PHE A O 1
ATOM 1471 N N . GLU A 1 188 ? -19.435 -3.828 10.333 1.00 94.31 188 GLU A N 1
ATOM 1472 C CA . GLU A 1 188 ? -20.002 -4.796 9.388 1.00 94.31 188 GLU A CA 1
ATOM 1473 C C . GLU A 1 188 ? -20.618 -4.102 8.169 1.00 94.31 188 GLU A C 1
ATOM 1475 O O . GLU A 1 188 ? -20.382 -4.515 7.034 1.00 94.31 188 GLU A O 1
ATOM 1480 N N . SER A 1 189 ? -21.332 -2.989 8.371 1.00 95.06 189 SER A N 1
ATOM 1481 C CA . SER A 1 189 ? -21.897 -2.216 7.257 1.00 95.06 189 SER A CA 1
ATOM 1482 C C . SER A 1 189 ? -20.832 -1.596 6.339 1.00 95.06 189 SER A C 1
ATOM 1484 O O . SER A 1 189 ? -21.075 -1.410 5.145 1.00 95.06 189 SER A O 1
ATOM 1486 N N . LEU A 1 190 ? -19.654 -1.271 6.884 1.00 93.31 190 LEU A N 1
ATOM 1487 C CA . LEU A 1 190 ? -18.537 -0.668 6.152 1.00 93.31 190 LEU A CA 1
ATOM 1488 C C . LEU A 1 190 ? -17.634 -1.724 5.501 1.00 93.31 190 LEU A C 1
ATOM 1490 O O . LEU A 1 190 ? -17.137 -1.503 4.397 1.00 93.31 190 LEU A O 1
ATOM 1494 N N . ASN A 1 191 ? -17.431 -2.859 6.171 1.00 93.19 191 ASN A N 1
ATOM 1495 C CA . ASN A 1 191 ? -16.571 -3.964 5.751 1.00 93.19 191 ASN A CA 1
ATOM 1496 C C . ASN A 1 191 ? -17.334 -5.301 5.820 1.00 93.19 191 ASN A C 1
ATOM 1498 O O . ASN A 1 191 ? -17.079 -6.105 6.718 1.00 93.19 191 ASN A O 1
ATOM 1502 N N . PRO A 1 192 ? -18.258 -5.561 4.876 1.00 93.19 192 PRO A N 1
ATOM 1503 C CA . PRO A 1 192 ? -19.090 -6.762 4.892 1.00 93.19 192 PRO A CA 1
ATOM 1504 C C . PRO A 1 192 ? -18.326 -7.979 4.339 1.00 93.19 192 PRO A C 1
ATOM 1506 O O . PRO A 1 192 ? -18.640 -8.478 3.256 1.00 93.19 192 PRO A O 1
ATOM 1509 N N . ASP A 1 193 ? -17.284 -8.414 5.049 1.00 95.38 193 ASP A N 1
ATOM 1510 C CA . ASP A 1 193 ? -16.475 -9.604 4.754 1.00 95.38 193 ASP A CA 1
ATOM 1511 C C . ASP A 1 193 ? -16.632 -10.630 5.885 1.00 95.38 193 ASP A C 1
ATOM 1513 O O . ASP A 1 193 ? -16.189 -10.403 7.011 1.00 95.38 193 ASP A O 1
ATOM 1517 N N . ASN A 1 194 ? -17.291 -11.756 5.605 1.00 94.38 194 ASN A N 1
ATOM 1518 C CA . ASN A 1 194 ? -17.674 -12.718 6.640 1.00 94.38 194 ASN A CA 1
ATOM 1519 C C . ASN A 1 194 ? -16.472 -13.393 7.309 1.00 94.38 194 ASN A C 1
ATOM 1521 O O . ASN A 1 194 ? -16.545 -13.709 8.501 1.00 94.38 194 ASN A O 1
ATOM 1525 N N . ALA A 1 195 ? -15.385 -13.617 6.567 1.00 94.56 195 ALA A N 1
ATOM 1526 C CA . ALA A 1 195 ? -14.177 -14.227 7.107 1.00 94.56 195 ALA A CA 1
ATOM 1527 C C . ALA A 1 195 ? -13.538 -13.291 8.137 1.00 94.56 195 ALA A C 1
ATOM 1529 O O . ALA A 1 195 ? -13.348 -13.688 9.288 1.00 94.56 195 ALA A O 1
ATOM 1530 N N . LEU A 1 196 ? -13.342 -12.016 7.782 1.00 94.00 196 LEU A N 1
ATOM 1531 C CA . LEU A 1 196 ? -12.826 -11.015 8.720 1.00 94.00 196 LEU A CA 1
ATOM 1532 C C . LEU A 1 196 ? -13.752 -10.822 9.929 1.00 94.00 196 LEU A C 1
ATOM 1534 O O . LEU A 1 196 ? -13.302 -10.756 11.071 1.00 94.00 196 LEU A O 1
ATOM 1538 N N . LEU A 1 197 ? -15.060 -10.727 9.692 1.00 93.31 197 LEU A N 1
ATOM 1539 C CA . LEU A 1 197 ? -16.051 -10.543 10.752 1.00 93.31 197 LEU A CA 1
ATOM 1540 C C . LEU A 1 197 ? -16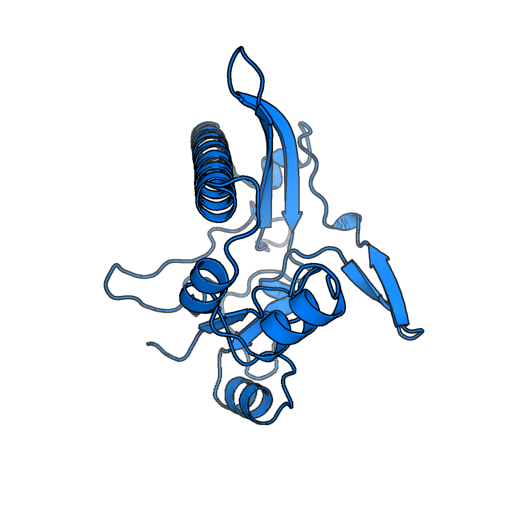.045 -11.709 11.750 1.00 93.31 197 LEU A C 1
ATOM 1542 O O . LEU A 1 197 ? -16.214 -11.485 12.953 1.00 93.31 197 LEU A O 1
ATOM 1546 N N . SER A 1 198 ? -15.814 -12.931 11.266 1.00 92.81 198 SER A N 1
ATOM 1547 C CA . SER A 1 198 ? -15.667 -14.127 12.099 1.00 92.81 198 SER A CA 1
ATOM 1548 C C . SER A 1 198 ? -14.363 -14.113 12.895 1.00 92.81 198 SER A C 1
ATOM 1550 O O . SER A 1 198 ? -14.384 -14.431 14.081 1.00 92.81 198 SER A O 1
ATOM 1552 N N . GLU A 1 199 ? -13.248 -13.697 12.288 1.00 93.19 199 GLU A N 1
ATOM 1553 C CA . GLU A 1 199 ? -11.953 -13.543 12.970 1.00 93.19 199 GLU A CA 1
ATOM 1554 C C . GLU A 1 199 ? -12.034 -12.535 14.122 1.00 93.19 199 GLU A C 1
ATOM 1556 O O . GLU A 1 199 ? -11.582 -12.822 15.231 1.00 93.19 199 GLU A O 1
ATOM 1561 N N . ILE A 1 200 ? -12.671 -11.381 13.895 1.00 90.62 200 ILE A N 1
ATOM 1562 C CA . ILE A 1 200 ? -12.865 -10.353 14.928 1.00 90.62 200 ILE A CA 1
ATOM 1563 C C . ILE A 1 200 ? -13.696 -10.901 16.094 1.00 90.62 200 ILE A C 1
ATOM 1565 O O . ILE A 1 200 ? -13.341 -10.672 17.250 1.00 90.62 200 ILE A O 1
ATOM 1569 N N . LYS A 1 201 ? -14.769 -11.650 15.807 1.00 88.81 201 LYS A N 1
ATOM 1570 C CA . LYS A 1 201 ? -15.604 -12.292 16.837 1.00 88.81 201 LYS A CA 1
ATOM 1571 C C . LYS A 1 201 ? -14.835 -13.333 17.643 1.00 88.81 201 LYS A C 1
ATOM 1573 O O . LYS A 1 201 ? -14.919 -13.343 18.864 1.00 88.81 201 LYS A O 1
ATOM 1578 N N . GLN A 1 202 ? -14.056 -14.180 16.974 1.00 90.88 202 GLN A N 1
ATOM 1579 C CA . GLN A 1 202 ? -13.237 -15.198 17.639 1.00 90.88 202 GLN A CA 1
ATOM 1580 C C . GLN A 1 202 ? -12.153 -14.584 18.529 1.00 90.88 202 GLN A C 1
ATOM 1582 O O . GLN A 1 202 ? -11.841 -15.141 19.579 1.00 90.88 202 GLN A O 1
ATOM 1587 N N . ALA A 1 203 ? -11.585 -13.446 18.124 1.00 88.62 203 ALA A N 1
ATOM 1588 C CA . ALA A 1 203 ? -10.577 -12.735 18.901 1.00 88.62 203 ALA A CA 1
ATOM 1589 C C . ALA A 1 203 ? -11.154 -11.996 20.122 1.00 88.62 203 ALA A C 1
ATOM 1591 O O . ALA A 1 203 ? -10.413 -11.752 21.071 1.00 88.62 203 ALA A O 1
ATOM 1592 N N . ASN A 1 204 ? -12.451 -11.661 20.114 1.00 84.56 204 ASN A N 1
ATOM 1593 C CA . ASN A 1 204 ? -13.112 -10.894 21.177 1.00 84.56 204 ASN A CA 1
ATOM 1594 C C . ASN A 1 204 ? -14.415 -11.578 21.640 1.00 84.56 204 ASN A C 1
ATOM 1596 O O . ASN A 1 204 ? -15.491 -11.001 21.508 1.00 84.56 204 ASN A O 1
ATOM 1600 N N . PRO A 1 205 ? -14.358 -12.813 22.168 1.00 78.44 205 PRO A N 1
ATOM 1601 C CA . PRO A 1 205 ? -15.554 -13.610 22.450 1.00 78.44 205 PRO A CA 1
ATOM 1602 C C . PRO A 1 205 ? -16.465 -13.024 23.540 1.00 78.44 205 PRO A C 1
ATOM 1604 O O . PRO A 1 205 ? -17.635 -13.374 23.584 1.00 78.44 205 PRO A O 1
ATOM 1607 N N . GLU A 1 206 ? -15.944 -12.155 24.410 1.00 77.56 206 GLU A N 1
ATOM 1608 C CA . GLU A 1 206 ? -16.692 -11.536 25.517 1.00 77.56 206 GLU A CA 1
ATOM 1609 C C . GLU A 1 206 ? -17.459 -10.264 25.098 1.00 77.56 206 GLU A C 1
ATOM 1611 O O . GLU A 1 206 ? -18.308 -9.784 25.846 1.00 77.56 206 GLU A O 1
ATOM 1616 N N . ASP A 1 207 ? -17.172 -9.719 23.909 1.00 69.62 207 ASP A N 1
ATOM 1617 C CA . ASP A 1 207 ? -17.778 -8.481 23.397 1.00 69.62 207 ASP A CA 1
ATOM 1618 C C . ASP A 1 207 ? -19.004 -8.740 22.490 1.00 69.62 207 ASP A C 1
ATOM 1620 O O . ASP A 1 207 ? -19.587 -7.789 21.957 1.00 69.62 207 ASP A O 1
ATOM 1624 N N . PHE A 1 208 ? -19.400 -10.012 22.307 1.00 62.12 208 PHE A N 1
ATOM 1625 C CA . PHE A 1 208 ? -20.460 -10.457 21.386 1.00 62.12 208 PHE A CA 1
ATOM 1626 C C . PHE A 1 208 ? -21.512 -11.368 22.019 1.00 62.12 208 PHE A C 1
ATOM 1628 O O . PHE A 1 208 ? -21.141 -12.340 22.709 1.00 62.12 208 PHE A O 1
#

Secondary structure (DSSP, 8-state):
--S-EEEE-TT--TTTTEEEE-SHHHHHHHHHS--S-S--EEEE--B-TTTSPEETTEE-B---SPP-TT-----EEEEEEEEEETTEEEEEEEEEEE-SS---SS--TT--HHHHH----EEE-TTS-EEE-GGGEEESSTTTGGGG---HHHHHHHHHHHHHHHHHHHHHHHHHTTTSS--HHHHHHH---HHHHHHHHHH-GGG-

Radius of gyration: 19.84 Å; chains: 1; bounding box: 47×44×48 Å

pLDDT: mean 90.08, std 7.3, range [47.91, 98.0]

Foldseek 3Di:
DPFWKWKADPPDDLCPRIATTQHPVSVVVVVPDDDLWPDIDIGFDAAAPQRGDADPVGGHHDPFWDQDPVRFGADKDKDWDWDQDPVGIDTDAIKMFTAQDTRDPDDDPPDPVCSRHPRRQWDQDPVRDIDGNCVRIAGPDPPRVVRRVDDPVNVVVNVVVNRVVVVVVVVVVCVQCVPPAGNLVVVCVVPVIVSVSVVVCVVCVPND

Organism: Rhizopus azygosporus (NCBI:txid86630)